Protein AF-A0A820QNX6-F1 (afdb_monomer_lite)

Organism: NCBI:txid392030

Structure (mmCIF, N/CA/C/O backbone):
data_AF-A0A820QNX6-F1
#
_entry.id   AF-A0A820QNX6-F1
#
loop_
_atom_site.group_PDB
_atom_site.id
_atom_site.type_symbol
_atom_site.label_atom_id
_atom_site.label_alt_id
_atom_site.label_comp_id
_atom_site.label_asym_id
_atom_site.label_entity_id
_atom_site.label_seq_id
_atom_site.pdbx_PDB_ins_code
_atom_site.Cartn_x
_atom_site.Cartn_y
_atom_site.Cartn_z
_atom_site.occupancy
_atom_site.B_iso_or_equiv
_atom_site.auth_seq_id
_atom_site.auth_comp_id
_atom_site.auth_asym_id
_atom_site.auth_atom_id
_atom_site.pdbx_PDB_model_num
ATOM 1 N N . MET A 1 1 ? 8.901 9.850 -23.968 1.00 49.59 1 MET A N 1
ATOM 2 C CA . MET A 1 1 ? 9.239 10.433 -22.650 1.00 49.59 1 MET A CA 1
ATOM 3 C C . MET A 1 1 ? 7.998 11.131 -22.103 1.00 49.59 1 MET A C 1
ATOM 5 O O . MET A 1 1 ? 7.596 12.131 -22.675 1.00 49.59 1 MET A O 1
ATOM 9 N N . VAL A 1 2 ? 7.370 10.606 -21.044 1.00 53.28 2 VAL A N 1
ATOM 10 C CA . VAL A 1 2 ? 6.144 11.170 -20.416 1.00 53.28 2 VAL A CA 1
ATOM 11 C C . VAL A 1 2 ? 6.494 12.253 -19.372 1.00 53.28 2 VAL A C 1
ATOM 13 O O . VAL A 1 2 ? 5.752 12.527 -18.438 1.00 53.28 2 VAL A O 1
ATOM 16 N N . VAL A 1 3 ? 7.653 12.897 -19.535 1.00 59.81 3 VAL A N 1
ATOM 17 C CA . VAL A 1 3 ? 8.225 13.851 -18.575 1.00 59.81 3 VAL A CA 1
ATOM 18 C C . VAL A 1 3 ? 7.336 15.073 -18.279 1.00 59.81 3 VAL A C 1
ATOM 20 O O . VAL A 1 3 ? 7.336 15.476 -17.116 1.00 59.81 3 VAL A O 1
ATOM 23 N N . PRO A 1 4 ? 6.538 15.656 -19.208 1.00 66.62 4 PRO A N 1
ATOM 24 C CA . PRO A 1 4 ? 5.806 16.879 -18.867 1.00 66.62 4 PRO A CA 1
ATOM 25 C C . PRO A 1 4 ? 4.762 16.657 -17.764 1.00 66.62 4 PRO A C 1
ATOM 27 O O . PRO A 1 4 ? 4.497 17.555 -16.976 1.00 66.62 4 PRO A O 1
ATOM 30 N N . TYR A 1 5 ? 4.215 15.454 -17.610 1.00 77.94 5 TYR A N 1
ATOM 31 C CA . TYR A 1 5 ? 3.124 15.218 -16.661 1.00 77.94 5 TYR A CA 1
ATOM 32 C C . TYR A 1 5 ? 3.581 14.633 -15.320 1.00 77.94 5 TYR A C 1
ATOM 34 O O . TYR A 1 5 ? 2.757 14.106 -14.580 1.00 77.94 5 TYR A O 1
ATOM 42 N N . ARG A 1 6 ? 4.873 14.720 -14.971 1.00 84.62 6 ARG A N 1
ATOM 43 C CA . ARG A 1 6 ? 5.381 14.205 -13.686 1.00 84.62 6 ARG A CA 1
ATOM 44 C C . ARG A 1 6 ? 4.575 14.738 -12.498 1.00 84.62 6 ARG A C 1
ATOM 46 O O . ARG A 1 6 ? 4.019 13.951 -11.743 1.00 84.62 6 ARG A O 1
ATOM 53 N N . GLU A 1 7 ? 4.473 16.059 -12.371 1.00 84.00 7 GLU A N 1
ATOM 54 C CA . GLU A 1 7 ? 3.794 16.701 -11.236 1.00 84.00 7 GLU A CA 1
ATOM 55 C C . GLU A 1 7 ? 2.305 16.350 -11.167 1.00 84.00 7 GLU A C 1
ATOM 57 O O . GLU A 1 7 ? 1.743 16.193 -10.086 1.00 84.00 7 GLU A O 1
ATOM 62 N N . PHE A 1 8 ? 1.680 16.144 -12.327 1.00 83.56 8 PHE A N 1
ATOM 63 C CA . PHE A 1 8 ? 0.308 15.664 -12.414 1.00 83.56 8 PHE A CA 1
ATOM 64 C C . PHE A 1 8 ? 0.156 14.262 -11.825 1.00 83.56 8 PHE A C 1
ATOM 66 O O . PHE A 1 8 ? -0.704 14.032 -10.979 1.00 83.56 8 PHE A O 1
ATOM 73 N N . PHE A 1 9 ? 1.001 13.321 -12.248 1.00 85.81 9 PHE A N 1
ATOM 74 C CA . PHE A 1 9 ? 0.942 11.955 -11.736 1.00 85.81 9 PHE A CA 1
ATOM 75 C C . PHE A 1 9 ? 1.348 11.871 -10.261 1.00 85.81 9 PHE A C 1
ATOM 77 O O . PHE A 1 9 ? 0.820 11.029 -9.541 1.00 85.81 9 PHE A O 1
ATOM 84 N N . MET A 1 10 ? 2.231 12.755 -9.791 1.00 87.88 10 MET A N 1
ATOM 85 C CA . MET A 1 10 ? 2.553 12.890 -8.367 1.00 87.88 10 MET A CA 1
ATOM 86 C C . MET A 1 10 ? 1.357 13.385 -7.558 1.00 87.88 10 MET A C 1
ATOM 88 O O . MET A 1 10 ? 1.052 12.807 -6.518 1.00 87.88 10 MET A O 1
ATOM 92 N N . ALA A 1 11 ? 0.631 14.386 -8.056 1.00 87.12 11 ALA A N 1
ATOM 93 C CA . ALA A 1 11 ? -0.599 14.852 -7.425 1.00 87.12 11 ALA A CA 1
ATOM 94 C C . ALA A 1 11 ? -1.682 13.763 -7.407 1.00 87.12 11 ALA A C 1
ATOM 96 O O . ALA A 1 11 ? -2.329 13.549 -6.386 1.00 87.12 11 ALA A O 1
ATOM 97 N N . LEU A 1 12 ? -1.835 13.015 -8.504 1.00 84.75 12 LEU A N 1
ATOM 98 C CA . LEU A 1 12 ? -2.770 11.892 -8.574 1.00 84.75 12 LEU A CA 1
ATOM 99 C C . LEU A 1 12 ? -2.399 10.778 -7.584 1.00 84.75 12 LEU A C 1
ATOM 101 O O . LEU A 1 12 ? -3.267 10.245 -6.890 1.00 84.75 12 LEU A O 1
ATOM 105 N N . ALA A 1 13 ? -1.110 10.443 -7.486 1.00 87.50 13 ALA A N 1
ATOM 106 C CA . ALA A 1 13 ? -0.612 9.500 -6.492 1.00 87.50 13 ALA A CA 1
ATOM 107 C C . ALA A 1 13 ? -0.913 9.994 -5.069 1.00 87.50 13 ALA A C 1
ATOM 109 O O . ALA A 1 13 ? -1.431 9.227 -4.265 1.00 87.50 13 ALA A O 1
ATOM 110 N N . HIS A 1 14 ? -0.699 11.280 -4.783 1.00 84.62 14 HIS A N 1
ATOM 111 C CA . HIS A 1 14 ? -1.022 11.878 -3.489 1.00 84.62 14 HIS A CA 1
ATOM 112 C C . HIS A 1 14 ? -2.523 11.780 -3.152 1.00 84.62 14 HIS A C 1
ATOM 114 O O . HIS A 1 14 ? -2.870 11.282 -2.084 1.00 84.62 14 HIS A O 1
ATOM 120 N N . ILE A 1 15 ? -3.419 12.161 -4.076 1.00 79.75 15 ILE A N 1
ATOM 121 C CA . ILE A 1 15 ? -4.883 12.076 -3.877 1.00 79.75 15 ILE A CA 1
ATOM 122 C C . ILE A 1 15 ? -5.323 10.638 -3.584 1.00 79.75 15 ILE A C 1
ATOM 124 O O . ILE A 1 15 ? -6.165 10.394 -2.723 1.00 79.75 15 ILE A O 1
ATOM 128 N N . THR A 1 16 ? -4.763 9.676 -4.315 1.00 81.75 16 THR A N 1
ATOM 129 C CA . THR A 1 16 ? -5.139 8.261 -4.194 1.00 81.75 16 THR A CA 1
ATOM 130 C C . THR A 1 16 ? -4.445 7.542 -3.035 1.00 81.75 16 THR A C 1
ATOM 132 O O . THR A 1 16 ? -4.736 6.372 -2.787 1.00 81.75 16 THR A O 1
ATOM 135 N N . GLY A 1 17 ? -3.525 8.206 -2.324 1.00 76.75 17 GLY A N 1
ATOM 136 C CA . GLY A 1 17 ? -2.656 7.567 -1.331 1.00 76.75 17 GLY A CA 1
ATOM 137 C C . GLY A 1 17 ? -1.665 6.563 -1.941 1.00 76.75 17 GLY A C 1
ATOM 138 O O . GLY A 1 17 ? -1.134 5.703 -1.234 1.00 76.75 17 GLY A O 1
ATOM 139 N N . GLY A 1 18 ? -1.452 6.636 -3.257 1.00 84.62 18 GLY A N 1
ATOM 140 C CA . GLY A 1 18 ? -0.455 5.875 -3.996 1.00 84.62 18 GLY A CA 1
ATOM 141 C C . GLY A 1 18 ? 0.927 6.532 -3.968 1.00 84.62 18 GLY A C 1
ATOM 142 O O . GLY A 1 18 ? 1.169 7.536 -3.302 1.00 84.62 18 GLY A O 1
ATOM 143 N N . GLN A 1 19 ? 1.858 5.960 -4.729 1.00 85.62 19 GLN A N 1
ATOM 144 C CA . GLN A 1 19 ? 3.194 6.521 -4.918 1.00 85.62 19 GLN A CA 1
ATOM 145 C C . GLN A 1 19 ? 3.479 6.673 -6.410 1.00 85.62 19 GLN A C 1
ATOM 147 O O . GLN A 1 19 ? 3.260 5.747 -7.190 1.00 85.62 19 GLN A O 1
ATOM 152 N N . TYR A 1 20 ? 3.983 7.839 -6.810 1.00 88.62 20 TYR A N 1
ATOM 153 C CA . TYR A 1 20 ? 4.447 8.048 -8.176 1.00 88.62 20 TYR A CA 1
ATOM 154 C C . TYR A 1 20 ? 5.786 7.347 -8.379 1.00 88.62 20 TYR A C 1
ATOM 156 O O . TYR A 1 20 ? 6.734 7.612 -7.642 1.00 88.62 20 TYR A O 1
ATOM 164 N N . VAL A 1 21 ? 5.880 6.492 -9.397 1.00 86.44 21 VAL A N 1
ATOM 165 C CA . VAL A 1 21 ? 7.128 5.812 -9.747 1.00 86.44 21 VAL A CA 1
ATOM 166 C C . VAL A 1 21 ? 7.500 6.133 -11.194 1.00 86.44 21 VAL A C 1
ATOM 168 O O . VAL A 1 21 ? 6.765 5.760 -12.113 1.00 86.44 21 VAL A O 1
ATOM 171 N N . PRO A 1 22 ? 8.625 6.827 -11.439 1.00 84.88 22 PRO A N 1
ATOM 172 C CA . PRO A 1 22 ? 9.049 7.130 -12.795 1.00 84.88 22 PRO A CA 1
ATOM 173 C C . PRO A 1 22 ? 9.530 5.855 -13.504 1.00 84.88 22 PRO A C 1
ATOM 175 O O . PRO A 1 22 ? 10.530 5.242 -13.128 1.00 84.88 22 PRO A O 1
ATOM 178 N N . MET A 1 23 ? 8.846 5.470 -14.583 1.00 78.94 23 MET A N 1
ATOM 179 C CA . MET A 1 23 ? 9.250 4.332 -15.413 1.00 78.94 23 MET A CA 1
ATOM 180 C C . MET A 1 23 ? 10.363 4.735 -16.386 1.00 78.94 23 MET A C 1
ATOM 182 O O . MET A 1 23 ? 10.104 5.113 -17.527 1.00 78.94 23 MET A O 1
ATOM 186 N N . MET A 1 24 ? 11.611 4.673 -15.917 1.00 79.19 24 MET A N 1
ATOM 187 C CA . MET A 1 24 ? 12.793 5.048 -16.710 1.00 79.19 24 MET A CA 1
ATOM 188 C C . MET A 1 24 ? 13.532 3.834 -17.300 1.00 79.19 24 MET A C 1
ATOM 190 O O . MET A 1 24 ? 14.165 3.955 -18.345 1.00 79.19 24 MET A O 1
ATOM 194 N N . ASN A 1 25 ? 13.466 2.663 -16.649 1.00 81.69 25 ASN A N 1
ATOM 195 C CA . ASN A 1 25 ? 14.140 1.428 -17.074 1.00 81.69 25 ASN A CA 1
ATOM 196 C C . ASN A 1 25 ? 13.375 0.183 -16.569 1.00 81.69 25 ASN A C 1
ATOM 198 O O . ASN A 1 25 ? 12.860 0.186 -15.450 1.00 81.69 25 ASN A O 1
ATOM 202 N N . ALA A 1 26 ? 13.347 -0.892 -17.363 1.00 86.50 26 ALA A N 1
ATOM 203 C CA . ALA A 1 26 ? 12.767 -2.189 -17.005 1.00 86.50 26 ALA A CA 1
ATOM 204 C C . ALA A 1 26 ? 13.360 -2.796 -15.716 1.00 86.50 26 ALA A C 1
ATOM 206 O O . ALA A 1 26 ? 12.629 -3.400 -14.934 1.00 86.50 26 ALA A O 1
ATOM 207 N N . ASN A 1 27 ? 14.655 -2.590 -15.445 1.00 86.25 27 ASN A N 1
ATOM 208 C CA . ASN A 1 27 ? 15.282 -3.077 -14.208 1.00 86.25 27 ASN A CA 1
ATOM 209 C C . ASN A 1 27 ? 14.684 -2.415 -12.956 1.00 86.25 27 ASN A C 1
ATOM 211 O O . ASN A 1 27 ? 14.426 -3.090 -11.961 1.00 86.25 27 ASN A O 1
ATOM 215 N N . LEU A 1 28 ? 14.416 -1.106 -13.020 1.00 86.88 28 LEU A N 1
ATOM 216 C CA . LEU A 1 28 ? 13.780 -0.366 -11.926 1.00 86.88 28 LEU A CA 1
ATOM 217 C C . LEU A 1 28 ? 12.321 -0.789 -11.745 1.00 86.88 28 LEU A C 1
ATOM 219 O O . LEU A 1 28 ? 11.859 -0.927 -10.618 1.00 86.88 28 LEU A O 1
ATOM 223 N N . LEU A 1 29 ? 11.617 -1.073 -12.845 1.00 87.00 29 LEU A N 1
ATOM 224 C CA . LEU A 1 29 ? 10.259 -1.609 -12.791 1.00 87.00 29 LEU A CA 1
ATOM 225 C C . LEU A 1 29 ? 10.216 -2.960 -12.059 1.00 87.00 29 LEU A C 1
ATOM 227 O O . LEU A 1 29 ? 9.367 -3.157 -11.195 1.00 87.00 29 LEU A O 1
ATOM 231 N N . ALA A 1 30 ? 11.144 -3.874 -12.357 1.00 90.56 30 ALA A N 1
ATOM 232 C CA . ALA A 1 30 ? 11.216 -5.164 -11.672 1.00 90.56 30 ALA A CA 1
ATOM 233 C C . ALA A 1 30 ? 11.477 -5.003 -10.163 1.00 90.56 30 ALA A C 1
ATOM 235 O O . ALA A 1 30 ? 10.809 -5.644 -9.352 1.00 90.56 30 ALA A O 1
ATOM 236 N N . GLN A 1 31 ? 12.400 -4.114 -9.777 1.00 90.56 31 GLN A N 1
ATOM 237 C CA . GLN A 1 31 ? 12.664 -3.807 -8.367 1.00 90.56 31 GLN A CA 1
ATOM 238 C C . GLN A 1 31 ? 11.438 -3.211 -7.669 1.00 90.56 31 GLN A C 1
ATOM 240 O O . GLN A 1 31 ? 11.078 -3.676 -6.590 1.00 90.56 31 GLN A O 1
ATOM 245 N N . MET A 1 32 ? 10.762 -2.252 -8.306 1.00 91.06 32 MET A N 1
ATOM 246 C CA . MET A 1 32 ? 9.526 -1.649 -7.804 1.00 91.06 32 MET A CA 1
ATOM 247 C C . MET A 1 32 ? 8.431 -2.701 -7.590 1.00 91.06 32 MET A C 1
ATOM 249 O O . MET A 1 32 ? 7.791 -2.710 -6.543 1.00 91.06 32 MET A O 1
ATOM 253 N N . ILE A 1 33 ? 8.227 -3.619 -8.543 1.00 91.06 33 ILE A N 1
ATOM 254 C CA . ILE A 1 33 ? 7.235 -4.698 -8.404 1.00 91.06 33 ILE A CA 1
ATOM 255 C C . ILE A 1 33 ? 7.577 -5.579 -7.198 1.00 91.06 33 ILE A C 1
ATOM 257 O O . ILE A 1 33 ? 6.714 -5.845 -6.363 1.00 91.06 33 ILE A O 1
ATOM 261 N N . ILE A 1 34 ? 8.837 -6.007 -7.070 1.00 93.00 34 ILE A N 1
ATOM 262 C CA . ILE A 1 34 ? 9.278 -6.852 -5.952 1.00 93.00 34 ILE A CA 1
ATOM 263 C C . ILE A 1 34 ? 9.095 -6.124 -4.614 1.00 93.00 34 ILE A C 1
ATOM 265 O O . ILE A 1 34 ? 8.600 -6.719 -3.656 1.00 93.00 34 ILE A O 1
ATOM 269 N N . ALA A 1 35 ? 9.481 -4.852 -4.536 1.00 92.12 35 ALA A N 1
ATOM 270 C CA . ALA A 1 35 ? 9.360 -4.052 -3.325 1.00 92.12 35 ALA A CA 1
ATOM 271 C C . ALA A 1 35 ? 7.894 -3.798 -2.949 1.00 92.12 35 ALA A C 1
ATOM 273 O O . ALA A 1 35 ? 7.528 -4.011 -1.795 1.00 92.12 35 ALA A O 1
ATOM 274 N N . GLY A 1 36 ? 7.040 -3.465 -3.921 1.00 91.62 36 GLY A N 1
ATOM 275 C CA . GLY A 1 36 ? 5.602 -3.294 -3.717 1.00 91.62 36 GLY A CA 1
ATOM 276 C C . GLY A 1 36 ? 4.916 -4.573 -3.229 1.00 91.62 36 GLY A C 1
ATOM 277 O O . GLY A 1 36 ? 4.141 -4.531 -2.277 1.00 91.62 36 GLY A O 1
ATOM 278 N N . VAL A 1 37 ? 5.255 -5.735 -3.802 1.00 93.81 37 VAL A N 1
ATOM 279 C CA . VAL A 1 37 ? 4.739 -7.035 -3.330 1.00 93.81 37 VAL A CA 1
ATOM 280 C C . VAL A 1 37 ? 5.194 -7.325 -1.897 1.00 93.81 37 VAL A C 1
ATOM 282 O O . VAL A 1 37 ? 4.410 -7.811 -1.084 1.00 93.81 37 VAL A O 1
ATOM 285 N N . ARG A 1 38 ? 6.452 -7.025 -1.552 1.00 93.31 38 ARG A N 1
ATOM 286 C CA . ARG A 1 38 ? 6.953 -7.234 -0.185 1.00 93.31 38 ARG A CA 1
ATOM 287 C C . ARG A 1 38 ? 6.311 -6.286 0.831 1.00 93.31 38 ARG A C 1
ATOM 289 O O . ARG A 1 38 ? 6.008 -6.739 1.934 1.00 93.31 38 ARG A O 1
ATOM 296 N N . GLU A 1 39 ? 6.092 -5.021 0.473 1.00 92.44 39 GLU A N 1
ATOM 297 C CA . GLU A 1 39 ? 5.320 -4.066 1.282 1.00 92.44 39 GLU A CA 1
ATOM 298 C C . GLU A 1 39 ? 3.908 -4.610 1.539 1.00 92.44 39 GLU A C 1
ATOM 300 O O . GLU A 1 39 ? 3.474 -4.675 2.687 1.00 92.44 39 GLU A O 1
ATOM 305 N N . GLU A 1 40 ? 3.225 -5.093 0.499 1.00 91.62 40 GLU A N 1
ATOM 306 C CA . GLU A 1 40 ? 1.868 -5.634 0.612 1.00 91.62 40 GLU A CA 1
ATOM 307 C C . GLU A 1 40 ? 1.806 -6.874 1.521 1.00 91.62 40 GLU A C 1
ATOM 309 O O . GLU A 1 40 ? 0.971 -6.946 2.422 1.00 91.62 40 GLU A O 1
ATOM 314 N N . ILE A 1 41 ? 2.750 -7.811 1.374 1.00 93.69 41 ILE A N 1
ATOM 315 C CA . ILE A 1 41 ? 2.870 -8.974 2.271 1.00 93.69 41 ILE A CA 1
ATOM 316 C C . ILE A 1 41 ? 3.119 -8.524 3.718 1.00 93.69 41 ILE A C 1
ATOM 318 O O . ILE A 1 41 ? 2.574 -9.111 4.657 1.00 93.69 41 ILE A O 1
ATOM 322 N N . SER A 1 42 ? 3.957 -7.503 3.922 1.00 93.75 42 SER A N 1
ATOM 323 C CA . SER A 1 42 ? 4.222 -6.946 5.251 1.00 93.75 42 SER A CA 1
ATOM 324 C C . SER A 1 42 ? 2.955 -6.349 5.863 1.00 93.75 42 SER A C 1
ATOM 326 O O . SER A 1 42 ? 2.675 -6.588 7.039 1.00 93.75 42 SER A O 1
ATOM 328 N N . LEU A 1 43 ? 2.177 -5.613 5.068 1.00 92.62 43 LEU A N 1
ATOM 329 C CA . LEU A 1 43 ? 0.919 -5.011 5.490 1.00 92.62 43 LEU A CA 1
ATOM 330 C C . LEU A 1 43 ? -0.106 -6.085 5.869 1.00 92.62 43 LEU A C 1
ATOM 332 O O . LEU A 1 43 ? -0.692 -6.020 6.948 1.00 92.62 43 LEU A O 1
ATOM 336 N N . ASP A 1 44 ? -0.263 -7.120 5.045 1.00 93.75 44 ASP A N 1
ATOM 337 C CA . ASP A 1 44 ? -1.196 -8.220 5.301 1.00 93.75 44 ASP A CA 1
ATOM 338 C C . ASP A 1 44 ? -0.833 -9.009 6.568 1.00 93.75 44 ASP A C 1
ATOM 340 O O . ASP A 1 44 ? -1.714 -9.417 7.332 1.00 93.75 44 ASP A O 1
ATOM 344 N N . ARG A 1 45 ? 0.464 -9.193 6.857 1.00 95.06 45 ARG A N 1
ATOM 345 C CA . ARG A 1 45 ? 0.917 -9.789 8.127 1.00 95.06 45 ARG A CA 1
ATOM 346 C C . ARG A 1 45 ? 0.478 -8.953 9.326 1.00 95.06 45 ARG A C 1
ATOM 348 O O . ARG A 1 45 ? -0.039 -9.521 10.288 1.00 95.06 45 ARG A O 1
ATOM 355 N N . VAL A 1 46 ? 0.640 -7.630 9.256 1.00 95.25 46 VAL A N 1
ATOM 356 C CA . VAL A 1 46 ? 0.198 -6.700 10.308 1.00 95.25 46 VAL A CA 1
ATOM 357 C C . VAL A 1 46 ? -1.321 -6.709 10.462 1.00 95.25 46 VAL A C 1
ATOM 359 O O . VAL A 1 46 ? -1.827 -6.768 11.585 1.00 95.25 46 VAL A O 1
ATOM 362 N N . MET A 1 47 ? -2.062 -6.716 9.353 1.00 95.31 47 MET A N 1
ATOM 363 C CA . MET A 1 47 ? -3.522 -6.799 9.371 1.00 95.31 47 MET A CA 1
ATOM 364 C C . MET A 1 47 ? -4.012 -8.087 10.033 1.00 95.31 47 MET A C 1
ATOM 366 O O . MET A 1 47 ? -4.930 -8.051 10.851 1.00 95.31 47 MET A O 1
ATOM 370 N N . ASN A 1 48 ? -3.383 -9.221 9.721 1.00 95.25 48 ASN A N 1
ATOM 371 C CA . ASN A 1 48 ? -3.749 -10.512 10.292 1.00 95.25 48 ASN A CA 1
ATOM 372 C C . ASN A 1 48 ? -3.391 -10.617 11.778 1.00 95.25 48 ASN A C 1
ATOM 374 O O . ASN A 1 48 ? -4.218 -11.078 12.569 1.00 95.25 48 ASN A O 1
ATOM 378 N N . SER A 1 49 ? -2.203 -10.160 12.183 1.00 96.44 49 SER A N 1
ATOM 379 C CA . SER A 1 49 ? -1.785 -10.186 13.591 1.00 96.44 49 SER A CA 1
ATOM 380 C C . SER A 1 49 ? -2.604 -9.228 14.463 1.00 96.44 49 SER A C 1
ATOM 382 O O . SER A 1 49 ? -2.891 -9.540 15.619 1.00 96.44 49 SER A O 1
ATOM 384 N N . SER A 1 50 ? -3.052 -8.105 13.893 1.00 97.00 50 SER A N 1
ATOM 385 C CA . SER A 1 50 ? -3.779 -7.042 14.600 1.00 97.00 50 SER A CA 1
ATOM 386 C C . SER A 1 50 ? -5.284 -7.042 14.337 1.00 97.00 50 SER A C 1
ATOM 388 O O . SER A 1 50 ? -5.985 -6.095 14.697 1.00 97.00 50 SER A O 1
ATOM 390 N N . ARG A 1 51 ? -5.819 -8.105 13.723 1.00 95.94 51 ARG A N 1
ATOM 391 C CA . ARG A 1 51 ? -7.217 -8.177 13.269 1.00 95.94 51 ARG A CA 1
ATOM 392 C C . ARG A 1 51 ? -8.228 -7.836 14.364 1.00 95.94 51 ARG A C 1
ATOM 394 O O . ARG A 1 51 ? -9.182 -7.104 14.116 1.00 95.94 51 ARG A O 1
ATOM 401 N N . LYS A 1 52 ? -8.010 -8.334 15.586 1.00 96.06 52 LYS A N 1
ATOM 402 C CA . LYS A 1 52 ? -8.885 -8.062 16.741 1.00 96.06 52 LYS A CA 1
ATOM 403 C C . LYS A 1 52 ? -8.887 -6.584 17.130 1.00 96.06 52 LYS A C 1
ATOM 405 O O . LYS A 1 52 ? -9.944 -6.043 17.440 1.00 96.06 52 LYS A O 1
ATOM 410 N N . ASP A 1 53 ? -7.724 -5.939 17.106 1.00 97.69 53 ASP A N 1
ATOM 411 C CA . ASP A 1 53 ? -7.605 -4.521 17.443 1.00 97.69 53 ASP A CA 1
ATOM 412 C C . ASP A 1 53 ? -8.255 -3.647 16.373 1.00 97.69 53 ASP A C 1
ATOM 414 O O . ASP A 1 53 ? -8.995 -2.728 16.712 1.00 97.69 53 ASP A O 1
ATOM 418 N N . ILE A 1 54 ? -8.044 -3.984 15.096 1.00 97.12 54 ILE A N 1
ATOM 419 C CA . ILE A 1 54 ? -8.670 -3.302 13.958 1.00 97.12 54 ILE A CA 1
ATOM 420 C C . ILE A 1 54 ? -10.196 -3.356 14.091 1.00 97.12 54 ILE A C 1
ATOM 422 O O . ILE A 1 54 ? -10.846 -2.313 14.079 1.00 97.12 54 ILE A O 1
ATOM 426 N N . ILE A 1 55 ? -10.769 -4.547 14.308 1.00 96.00 55 ILE A N 1
ATOM 427 C CA . ILE A 1 55 ? -12.221 -4.717 14.492 1.00 96.00 55 ILE A CA 1
ATOM 428 C C . ILE A 1 55 ? -12.721 -3.897 15.687 1.00 96.00 55 ILE A C 1
ATOM 430 O O . ILE A 1 55 ? -13.729 -3.203 15.574 1.00 96.00 55 ILE A O 1
ATOM 434 N N . LYS A 1 56 ? -12.007 -3.927 16.818 1.00 96.44 56 LYS A N 1
ATOM 435 C CA . LYS A 1 56 ? -12.384 -3.174 18.021 1.00 96.44 56 LYS A CA 1
ATOM 436 C C . LYS A 1 56 ? -12.386 -1.662 17.780 1.00 96.44 56 LYS A C 1
ATOM 438 O O . LYS A 1 56 ? -13.294 -0.976 18.247 1.00 96.44 56 LYS A O 1
ATOM 443 N N . VAL A 1 57 ? -11.384 -1.137 17.070 1.00 97.56 57 VAL A N 1
ATOM 444 C CA . VAL A 1 57 ? -11.303 0.291 16.725 1.00 97.56 57 VAL A CA 1
ATOM 445 C C . VAL A 1 57 ? -12.444 0.683 15.791 1.00 97.56 57 VAL A C 1
ATOM 447 O O . VAL A 1 57 ? -13.094 1.689 16.058 1.00 97.56 57 VAL A O 1
ATOM 450 N N . ILE A 1 58 ? -12.733 -0.126 14.766 1.00 96.00 58 ILE A N 1
ATOM 451 C CA . ILE A 1 58 ? -13.846 0.111 13.832 1.00 96.00 58 ILE A CA 1
ATOM 452 C C . ILE A 1 58 ? -15.183 0.124 14.578 1.00 96.00 58 ILE A C 1
ATOM 454 O O . ILE A 1 58 ? -15.923 1.092 14.471 1.00 96.00 58 ILE A O 1
ATOM 458 N N . GLN A 1 59 ? -15.469 -0.894 15.396 1.00 95.12 59 GLN A N 1
ATOM 459 C CA . GLN A 1 59 ? -16.718 -0.973 16.164 1.00 95.12 59 GLN A CA 1
ATOM 460 C C . GLN A 1 59 ? -16.902 0.228 17.095 1.00 95.12 59 GLN A C 1
ATOM 462 O O . GLN A 1 59 ? -17.987 0.807 17.157 1.00 95.12 59 GLN A O 1
ATOM 467 N N . LYS A 1 60 ? -15.837 0.629 17.801 1.00 96.44 60 LYS A N 1
ATOM 468 C CA . LYS A 1 60 ? -15.877 1.809 18.667 1.00 96.44 60 LYS A CA 1
ATOM 469 C C . LYS A 1 60 ? -16.098 3.086 17.856 1.00 96.44 60 LYS A C 1
ATOM 471 O O . LYS A 1 60 ? -16.913 3.908 18.243 1.00 96.44 60 LYS A O 1
ATOM 476 N N . ALA A 1 61 ? -15.406 3.244 16.730 1.00 96.56 61 ALA A N 1
ATOM 477 C CA . ALA A 1 61 ? -15.572 4.400 15.860 1.00 96.56 61 ALA A CA 1
ATOM 478 C C . ALA A 1 61 ? -16.997 4.515 15.300 1.00 96.56 61 ALA A C 1
ATOM 480 O O . ALA A 1 61 ? -17.570 5.601 15.315 1.00 96.56 61 ALA A O 1
ATOM 481 N N . THR A 1 62 ? -17.596 3.394 14.890 1.00 95.00 62 THR A N 1
ATOM 482 C CA . THR A 1 62 ? -18.999 3.340 14.466 1.00 95.00 62 THR A CA 1
ATOM 483 C C . THR A 1 62 ? -19.945 3.725 15.601 1.00 95.00 62 THR A C 1
ATOM 485 O O . THR A 1 62 ? -20.856 4.515 15.380 1.00 95.00 62 THR A O 1
ATOM 488 N N . SER A 1 63 ? -19.715 3.221 16.820 1.00 96.25 63 SER A N 1
ATOM 489 C CA . SER A 1 63 ? -20.517 3.590 17.996 1.00 96.25 63 SER A CA 1
ATOM 490 C C . SER A 1 63 ? -20.388 5.071 18.361 1.00 96.25 63 SER A C 1
ATOM 492 O O . SER A 1 63 ? -21.355 5.665 18.826 1.00 96.25 63 SER A O 1
ATOM 494 N N . ASP A 1 64 ? -19.204 5.652 18.170 1.00 97.50 64 ASP A N 1
ATOM 495 C CA . ASP A 1 64 ? -18.922 7.059 18.461 1.00 97.50 64 ASP A CA 1
ATOM 496 C C . ASP A 1 64 ? -19.362 7.998 17.316 1.00 97.50 64 ASP A C 1
ATOM 498 O O . ASP A 1 64 ? -19.324 9.215 17.482 1.00 97.50 64 ASP A O 1
ATOM 502 N N . GLY A 1 65 ? -19.742 7.460 16.150 1.00 96.75 65 GLY A N 1
ATOM 503 C CA . GLY A 1 65 ? -20.124 8.241 14.970 1.00 96.75 65 GLY A CA 1
ATOM 504 C C . GLY A 1 65 ? -18.982 9.057 14.352 1.00 96.75 65 GLY A C 1
ATOM 505 O O . GLY A 1 65 ? -19.235 10.122 13.792 1.00 96.75 65 GLY A O 1
ATOM 506 N N . VAL A 1 66 ? -17.729 8.602 14.473 1.00 97.94 66 VAL A N 1
ATOM 507 C CA . VAL A 1 66 ? -16.564 9.320 13.918 1.00 97.94 66 VAL A CA 1
ATOM 508 C C . VAL A 1 66 ? -16.269 8.924 12.473 1.00 97.94 66 VAL A C 1
ATOM 510 O O . VAL A 1 66 ? -16.568 7.811 12.042 1.00 97.94 66 VAL A O 1
ATOM 513 N N . ASP A 1 67 ? -15.649 9.841 11.729 1.00 97.19 67 ASP A N 1
ATOM 514 C CA . ASP A 1 67 ? -15.258 9.615 10.339 1.00 97.19 67 ASP A CA 1
ATOM 515 C C . ASP A 1 67 ? -14.041 8.675 10.187 1.00 97.19 67 ASP A C 1
ATOM 517 O O . ASP A 1 67 ? -13.383 8.256 11.149 1.00 97.19 67 ASP A O 1
ATOM 521 N N . ASP A 1 68 ? -13.726 8.333 8.937 1.00 95.56 68 ASP A N 1
ATOM 522 C CA . ASP A 1 68 ? -12.616 7.440 8.588 1.00 95.56 68 ASP A CA 1
ATOM 523 C C . ASP A 1 68 ? -11.241 8.027 8.910 1.00 95.56 68 ASP A C 1
ATOM 525 O O . ASP A 1 68 ? -10.312 7.284 9.236 1.00 95.56 68 ASP A O 1
ATOM 529 N N . GLN A 1 69 ? -11.103 9.351 8.829 1.00 96.00 69 GLN A N 1
ATOM 530 C CA . GLN A 1 69 ? -9.849 10.045 9.097 1.00 96.00 69 GLN A CA 1
ATOM 531 C C . GLN A 1 69 ? -9.484 9.909 10.576 1.00 96.00 69 GLN A C 1
ATOM 533 O O . GLN A 1 69 ? -8.352 9.559 10.918 1.00 96.00 69 GLN A O 1
ATOM 538 N N . GLU A 1 70 ? -10.445 10.154 11.460 1.00 98.00 70 GLU A N 1
ATOM 539 C CA . GLU A 1 70 ? -10.279 10.006 12.898 1.00 98.00 70 GLU A CA 1
ATOM 540 C C . GLU A 1 70 ? -10.145 8.531 13.295 1.00 98.00 70 GLU A C 1
ATOM 542 O O . GLU A 1 70 ? -9.297 8.175 14.117 1.00 98.00 70 GLU A O 1
ATOM 547 N N . THR A 1 71 ? -10.893 7.635 12.645 1.00 97.94 71 THR A N 1
ATOM 548 C CA . THR A 1 71 ? -10.743 6.183 12.833 1.00 97.94 71 THR A CA 1
ATOM 549 C C . THR A 1 71 ? -9.326 5.710 12.489 1.00 97.94 71 THR A C 1
ATOM 551 O O . THR A 1 71 ? -8.731 4.941 13.250 1.00 97.94 71 THR A O 1
ATOM 554 N N . ALA A 1 72 ? -8.743 6.204 11.392 1.00 97.44 72 ALA A N 1
ATOM 555 C CA . ALA A 1 72 ? -7.373 5.885 11.001 1.00 97.44 72 ALA A CA 1
ATOM 556 C C . ALA A 1 72 ? -6.340 6.402 12.016 1.00 97.44 72 ALA A C 1
ATOM 558 O O . ALA A 1 72 ? -5.412 5.668 12.353 1.00 97.44 72 ALA A O 1
ATOM 559 N N . LYS A 1 73 ? -6.515 7.610 12.573 1.00 98.06 73 LYS A N 1
ATOM 560 C CA . LYS A 1 73 ? -5.641 8.138 13.643 1.00 98.06 73 LYS A CA 1
ATOM 561 C C . LYS A 1 73 ? -5.716 7.301 14.921 1.00 98.06 73 LYS A C 1
ATOM 563 O O . LYS A 1 73 ? -4.688 7.002 15.537 1.00 98.06 73 LYS A O 1
ATOM 568 N N . ARG A 1 74 ? -6.921 6.875 15.315 1.00 98.31 74 ARG A N 1
ATOM 569 C CA . ARG A 1 74 ? -7.118 5.967 16.457 1.00 98.31 74 ARG A CA 1
ATOM 570 C C . ARG A 1 74 ? -6.417 4.632 16.224 1.00 98.31 74 ARG A C 1
ATOM 572 O O . ARG A 1 74 ? -5.732 4.141 17.119 1.00 98.31 74 ARG A O 1
ATOM 579 N N . LEU A 1 75 ? -6.539 4.071 15.021 1.00 97.94 75 LEU A N 1
ATOM 580 C CA . LEU A 1 75 ? -5.864 2.828 14.654 1.00 97.94 75 LEU A CA 1
ATOM 581 C C . LEU A 1 75 ? -4.336 2.986 14.665 1.00 97.94 75 LEU A C 1
ATOM 583 O O . LEU A 1 75 ? -3.635 2.154 15.237 1.00 97.94 75 LEU A O 1
ATOM 587 N N . GLN A 1 76 ? -3.828 4.086 14.110 1.00 97.75 76 GLN A N 1
ATOM 588 C CA . GLN A 1 76 ? -2.407 4.420 14.138 1.00 97.75 76 GLN A CA 1
ATOM 589 C C . GLN A 1 76 ? -1.874 4.498 15.576 1.00 97.75 76 GLN A C 1
ATOM 591 O O . GLN A 1 76 ? -0.842 3.909 15.887 1.00 97.75 76 GLN A O 1
ATOM 596 N N . SER A 1 77 ? -2.612 5.154 16.476 1.00 98.12 77 SER A N 1
ATOM 597 C CA . SER A 1 77 ? -2.253 5.265 17.897 1.00 98.12 77 SER A CA 1
ATOM 598 C C . SER A 1 77 ? -2.129 3.891 18.563 1.00 98.12 77 SER A C 1
ATOM 600 O O . SER A 1 77 ? -1.211 3.654 19.350 1.00 98.12 77 SER A O 1
ATOM 602 N N . VAL A 1 78 ? -3.017 2.953 18.211 1.00 97.81 78 VAL A N 1
ATOM 603 C CA . VAL A 1 78 ? -2.932 1.562 18.677 1.00 97.81 78 VAL A CA 1
ATOM 604 C C . VAL A 1 78 ? -1.664 0.887 18.152 1.00 97.81 78 VAL A C 1
ATOM 606 O O . VAL A 1 78 ? -0.956 0.258 18.939 1.00 97.81 78 VAL A O 1
ATOM 609 N N . PHE A 1 79 ? -1.330 1.040 16.870 1.00 97.31 79 PHE A N 1
ATOM 610 C CA . PHE A 1 79 ? -0.110 0.457 16.301 1.00 97.31 79 PHE A CA 1
ATOM 611 C C . PHE A 1 79 ? 1.171 1.026 16.915 1.00 97.31 79 PHE A C 1
ATOM 613 O O . PHE A 1 79 ? 2.052 0.244 17.270 1.00 97.31 79 PHE A O 1
ATOM 620 N N . ILE A 1 80 ? 1.231 2.342 17.144 1.00 97.12 80 ILE A N 1
ATOM 621 C CA . ILE A 1 80 ? 2.347 3.001 17.841 1.00 97.12 80 ILE A CA 1
ATOM 622 C C . ILE A 1 80 ? 2.500 2.425 19.255 1.00 97.12 80 ILE A C 1
ATOM 624 O O . ILE A 1 80 ? 3.591 2.018 19.650 1.00 97.12 80 ILE A O 1
ATOM 628 N N . SE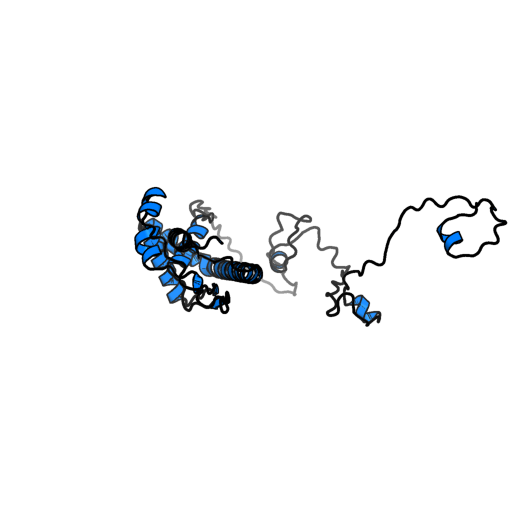R A 1 81 ? 1.400 2.300 20.010 1.00 97.62 81 SER A N 1
ATOM 629 C CA . SER A 1 81 ? 1.445 1.766 21.382 1.00 97.62 81 SER A CA 1
ATOM 630 C C . SER A 1 81 ? 1.961 0.323 21.459 1.00 97.62 81 SER A C 1
ATOM 632 O O . SER A 1 81 ? 2.562 -0.074 22.456 1.00 97.62 81 SER A O 1
ATOM 634 N N . LYS A 1 82 ? 1.757 -0.456 20.390 1.00 96.94 82 LYS A N 1
ATOM 635 C CA . LYS A 1 82 ? 2.214 -1.844 20.269 1.00 96.94 82 LYS A CA 1
ATOM 636 C C . LYS A 1 82 ? 3.561 -1.981 19.562 1.00 96.94 82 LYS A C 1
ATOM 638 O O . LYS A 1 82 ? 4.022 -3.109 19.408 1.00 96.94 82 LYS A O 1
ATOM 643 N N . LYS A 1 83 ? 4.182 -0.868 19.149 1.00 96.69 83 LYS A N 1
ATOM 644 C CA . LYS A 1 83 ? 5.428 -0.840 18.365 1.00 96.69 83 LYS A CA 1
ATOM 645 C C . LYS A 1 83 ? 5.342 -1.724 17.117 1.00 96.69 83 LYS A C 1
ATOM 647 O O . LYS A 1 83 ? 6.261 -2.475 16.805 1.00 96.69 83 LYS A O 1
ATOM 652 N N . ILE A 1 84 ? 4.190 -1.695 16.449 1.00 95.56 84 ILE A N 1
ATOM 653 C CA . ILE A 1 84 ? 3.989 -2.437 15.206 1.00 95.56 84 ILE A CA 1
ATOM 654 C C . ILE A 1 84 ? 4.691 -1.681 14.081 1.00 95.56 84 ILE A C 1
ATOM 656 O O . ILE A 1 84 ? 4.418 -0.503 13.853 1.00 95.56 84 ILE A O 1
ATOM 660 N N . GLN A 1 85 ? 5.561 -2.394 13.375 1.00 93.50 85 GLN A N 1
ATOM 661 C CA . GLN A 1 85 ? 6.350 -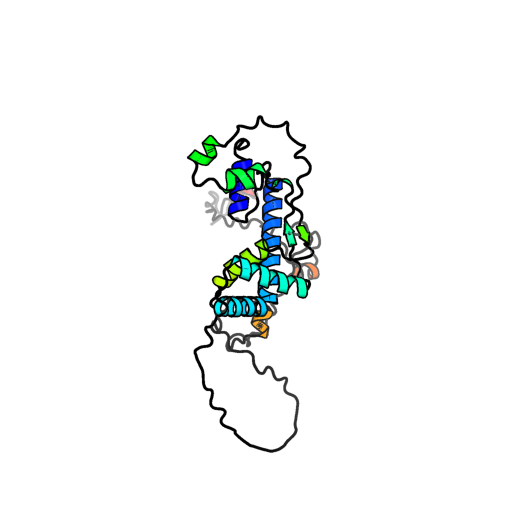1.884 12.261 1.00 93.50 85 GLN A CA 1
ATOM 662 C C . GLN A 1 85 ? 5.832 -2.450 10.938 1.00 93.50 85 GLN A C 1
ATOM 664 O O . GLN A 1 85 ? 5.300 -3.564 10.881 1.00 93.50 85 GLN A O 1
ATOM 669 N N . VAL A 1 86 ? 5.972 -1.667 9.871 1.00 93.06 86 VAL A N 1
ATOM 670 C CA . VAL A 1 86 ? 5.621 -2.055 8.501 1.00 93.06 86 VAL A CA 1
ATOM 671 C C . VAL A 1 86 ? 6.797 -1.712 7.598 1.00 93.06 86 VAL A C 1
ATOM 673 O O . VAL A 1 86 ? 7.400 -0.646 7.715 1.00 93.06 86 VAL A O 1
ATOM 676 N N . ASN A 1 87 ? 7.119 -2.621 6.681 1.00 92.31 87 ASN A N 1
ATOM 677 C CA . ASN A 1 87 ? 8.080 -2.334 5.628 1.00 92.31 87 ASN A CA 1
ATOM 678 C C . ASN A 1 87 ? 7.419 -1.482 4.553 1.00 92.31 87 ASN A C 1
ATOM 680 O O . ASN A 1 87 ? 6.384 -1.875 4.015 1.00 92.31 87 ASN A O 1
ATOM 684 N N . ARG A 1 88 ? 8.052 -0.368 4.200 1.00 90.75 88 ARG A N 1
ATOM 685 C CA . ARG A 1 88 ? 7.642 0.496 3.097 1.00 90.75 88 ARG A CA 1
ATOM 686 C C . ARG A 1 88 ? 8.699 0.482 2.003 1.00 90.75 88 ARG A C 1
ATOM 688 O O . ARG A 1 88 ? 9.897 0.461 2.287 1.00 90.75 88 ARG A O 1
ATOM 695 N N . MET A 1 89 ? 8.268 0.514 0.748 1.00 90.75 89 MET A N 1
ATOM 696 C CA . MET A 1 89 ? 9.179 0.751 -0.368 1.00 90.75 89 MET A CA 1
ATOM 697 C C . MET A 1 89 ? 9.759 2.172 -0.291 1.00 90.75 89 MET A C 1
ATOM 699 O O . MET A 1 89 ? 9.016 3.153 -0.197 1.00 90.75 89 MET A O 1
ATOM 703 N N . LYS A 1 90 ? 11.088 2.294 -0.367 1.00 90.44 90 LYS A N 1
ATOM 704 C CA . LYS A 1 90 ? 11.759 3.585 -0.542 1.00 90.44 90 LYS A CA 1
ATOM 705 C C . LYS A 1 90 ? 11.453 4.128 -1.931 1.00 90.44 90 LYS A C 1
ATOM 707 O O . LYS A 1 90 ? 11.579 3.423 -2.928 1.00 90.44 90 LYS A O 1
ATOM 712 N N . ASN A 1 91 ? 11.035 5.386 -1.990 1.00 86.12 91 ASN A N 1
ATOM 713 C CA . ASN A 1 91 ? 10.777 6.067 -3.249 1.00 86.12 91 ASN A CA 1
ATOM 714 C C . ASN A 1 91 ? 11.000 7.574 -3.097 1.00 86.12 91 ASN A C 1
ATOM 716 O O . ASN A 1 91 ? 10.063 8.359 -2.964 1.00 86.12 91 ASN A O 1
ATOM 720 N N . GLU A 1 92 ? 12.267 7.976 -3.126 1.00 84.88 92 GLU A N 1
ATOM 721 C CA . GLU A 1 92 ? 12.667 9.386 -3.050 1.00 84.88 92 GLU A CA 1
ATOM 722 C C . GLU A 1 92 ? 12.150 10.193 -4.251 1.00 84.88 92 GLU A C 1
ATOM 724 O O . GLU A 1 92 ? 11.850 11.380 -4.142 1.00 84.88 92 GLU A O 1
ATOM 729 N N . ALA A 1 93 ? 11.971 9.533 -5.398 1.00 81.06 93 ALA A N 1
ATOM 730 C CA . ALA A 1 93 ? 11.476 10.150 -6.624 1.00 81.06 93 ALA A CA 1
ATOM 731 C C . ALA A 1 93 ? 9.995 10.552 -6.557 1.00 81.06 93 ALA A C 1
ATOM 733 O O . ALA A 1 93 ? 9.555 11.427 -7.315 1.00 81.06 93 ALA A O 1
ATOM 734 N N . GLY A 1 94 ? 9.244 9.867 -5.691 1.00 79.00 94 GLY A N 1
ATOM 735 C CA . GLY A 1 94 ? 7.803 9.992 -5.526 1.00 79.00 94 GLY A CA 1
ATOM 736 C C . GLY A 1 94 ? 7.368 10.982 -4.451 1.00 79.00 94 GLY A C 1
ATOM 737 O O . GLY A 1 94 ? 6.163 11.115 -4.254 1.00 79.00 94 GLY A O 1
ATOM 738 N N . VAL A 1 95 ? 8.296 11.664 -3.766 1.00 82.12 95 VAL A N 1
ATOM 739 C CA . VAL A 1 95 ? 7.953 12.699 -2.776 1.00 82.12 95 VAL A CA 1
ATOM 740 C C . VAL A 1 95 ? 7.265 13.860 -3.499 1.00 82.12 95 VAL A C 1
ATOM 742 O O . VAL A 1 95 ? 7.929 14.499 -4.319 1.00 82.12 95 VAL A O 1
ATOM 745 N N . PRO A 1 96 ? 5.967 14.124 -3.243 1.00 81.31 96 PRO A N 1
ATOM 746 C CA . PRO A 1 96 ? 5.225 15.188 -3.910 1.00 81.31 96 PRO A CA 1
ATOM 747 C C . PRO A 1 96 ? 5.947 16.529 -3.781 1.00 81.31 96 PRO A C 1
ATOM 749 O O . PRO A 1 96 ? 6.482 16.863 -2.724 1.00 81.31 96 PRO A O 1
ATOM 752 N N . SER A 1 97 ? 5.964 17.312 -4.857 1.00 85.19 97 SER A N 1
ATOM 753 C CA . SER A 1 97 ? 6.337 18.720 -4.749 1.00 85.19 97 SER A CA 1
ATOM 754 C C . SER A 1 97 ? 5.234 19.486 -4.010 1.00 85.19 97 SER A C 1
ATOM 756 O O . SER A 1 97 ? 4.074 19.060 -3.992 1.00 85.19 97 SER A O 1
ATOM 758 N N . LYS A 1 98 ? 5.566 20.649 -3.439 1.00 85.81 98 LYS A N 1
ATOM 759 C CA . LYS A 1 98 ? 4.552 21.526 -2.829 1.00 85.81 98 LYS A CA 1
ATOM 760 C C . LYS A 1 98 ? 3.491 21.926 -3.852 1.00 85.81 98 LYS A C 1
ATOM 762 O O . LYS A 1 98 ? 2.313 22.009 -3.530 1.00 85.81 98 LYS A O 1
ATOM 767 N N . GLU A 1 99 ? 3.896 22.115 -5.103 1.00 84.31 99 GLU A N 1
ATOM 768 C CA . GLU A 1 99 ? 3.009 22.410 -6.220 1.00 84.31 99 GLU A CA 1
ATOM 769 C C . GLU A 1 99 ? 2.038 21.251 -6.498 1.00 84.31 99 GLU A C 1
ATOM 771 O O . GLU A 1 99 ? 0.848 21.481 -6.730 1.00 84.31 99 GLU A O 1
ATOM 776 N N . ALA A 1 100 ? 2.509 20.002 -6.431 1.00 84.44 100 ALA A N 1
ATOM 777 C CA . ALA A 1 100 ? 1.657 18.827 -6.576 1.00 84.44 100 ALA A CA 1
ATOM 778 C C . ALA A 1 100 ? 0.608 18.729 -5.460 1.00 84.44 100 ALA A C 1
ATOM 780 O O . ALA A 1 100 ? -0.563 18.486 -5.760 1.00 84.44 100 ALA A O 1
ATOM 781 N N . GLU A 1 101 ? 0.994 18.971 -4.206 1.00 85.12 101 GLU A N 1
ATOM 782 C CA . GLU A 1 101 ? 0.089 18.901 -3.049 1.00 85.12 101 GLU A CA 1
ATOM 783 C C . GLU A 1 101 ? -0.894 20.077 -2.985 1.00 85.12 101 GLU A C 1
ATOM 785 O O . GLU A 1 101 ? -2.085 19.904 -2.720 1.00 85.12 101 GLU A O 1
ATOM 790 N N . GLU A 1 102 ? -0.420 21.299 -3.223 1.00 86.81 102 GLU A N 1
ATOM 791 C CA . GLU A 1 102 ? -1.217 22.500 -2.978 1.00 86.81 102 GLU A CA 1
ATOM 792 C C . GLU A 1 102 ? -1.980 22.987 -4.208 1.00 86.81 102 GLU A C 1
ATOM 794 O O . GLU A 1 102 ? -3.070 23.542 -4.045 1.00 86.81 102 GLU A O 1
ATOM 799 N N . CYS A 1 103 ? -1.437 22.802 -5.416 1.00 85.81 103 CYS A N 1
ATOM 800 C CA . CYS A 1 103 ? -2.060 23.276 -6.653 1.00 85.81 103 CYS A CA 1
ATOM 801 C C . CYS A 1 103 ? -2.790 22.152 -7.385 1.00 85.81 103 CYS A C 1
ATOM 803 O O . CYS A 1 103 ? -3.994 22.259 -7.624 1.00 85.81 103 CYS A O 1
ATOM 805 N N . TYR A 1 104 ? -2.082 21.082 -7.749 1.00 87.00 104 TYR A N 1
ATOM 806 C CA . TYR A 1 104 ? -2.634 20.068 -8.651 1.00 87.00 104 TYR A CA 1
ATOM 807 C C . TYR A 1 104 ? -3.605 19.116 -7.949 1.00 87.00 104 TYR A C 1
ATOM 809 O O . TYR A 1 104 ? -4.651 18.809 -8.515 1.00 87.00 104 TYR A O 1
ATOM 817 N N . ALA A 1 105 ? -3.335 18.720 -6.701 1.00 86.94 105 ALA A N 1
ATOM 818 C CA . ALA A 1 105 ? -4.216 17.813 -5.962 1.00 86.94 105 ALA A CA 1
ATOM 819 C C . ALA A 1 105 ? -5.596 18.418 -5.624 1.00 86.94 105 ALA A C 1
ATOM 821 O O . ALA A 1 105 ? -6.532 17.688 -5.308 1.00 86.94 105 ALA A O 1
ATOM 822 N N . LYS A 1 106 ? -5.733 19.749 -5.697 1.00 88.75 106 LYS A N 1
ATOM 823 C CA . LYS A 1 106 ? -6.984 20.479 -5.425 1.00 88.75 106 LYS A CA 1
ATOM 824 C C . LYS A 1 106 ? -7.764 20.852 -6.686 1.00 88.75 106 LYS A C 1
ATOM 826 O O . LYS A 1 106 ? -8.810 21.487 -6.575 1.00 88.75 106 LYS A O 1
ATOM 831 N N . CYS A 1 107 ? -7.249 20.527 -7.872 1.00 87.62 107 CYS A N 1
ATOM 832 C CA . CYS A 1 107 ? -7.952 20.809 -9.118 1.00 87.62 107 CYS A CA 1
ATOM 833 C C . CYS A 1 107 ? -9.197 19.921 -9.216 1.00 87.62 107 CYS A C 1
ATOM 835 O O . CYS A 1 107 ? -9.109 18.707 -9.039 1.00 87.62 107 CYS A O 1
ATOM 837 N N . ALA A 1 108 ? -10.352 20.523 -9.498 1.00 89.19 108 ALA A N 1
ATOM 838 C CA . ALA A 1 108 ? -11.608 19.781 -9.622 1.00 89.19 108 ALA A CA 1
ATOM 839 C C . ALA A 1 108 ? -11.686 18.986 -10.938 1.00 89.19 108 ALA A C 1
ATOM 841 O O . ALA A 1 108 ? -12.314 17.930 -10.992 1.00 89.19 108 ALA A O 1
ATOM 842 N N . ASP A 1 109 ? -11.038 19.491 -11.992 1.00 87.88 109 ASP A N 1
ATOM 843 C CA . ASP A 1 109 ? -11.036 18.896 -13.323 1.00 87.88 109 ASP A CA 1
ATOM 844 C C . ASP A 1 109 ? -9.706 19.127 -14.072 1.00 87.88 109 ASP A C 1
ATOM 846 O O . ASP A 1 109 ? -8.785 19.808 -13.606 1.00 87.88 109 ASP A O 1
ATOM 850 N N . MET A 1 110 ? -9.600 18.520 -15.259 1.00 78.56 110 MET A N 1
ATOM 851 C CA . MET A 1 110 ? -8.415 18.618 -16.115 1.00 78.56 110 MET A CA 1
ATOM 852 C C . MET A 1 110 ? -8.217 20.009 -16.729 1.00 78.56 110 MET A C 1
ATOM 854 O O . MET A 1 110 ? -7.084 20.346 -17.066 1.00 78.56 110 MET A O 1
ATOM 858 N N . ALA A 1 111 ? -9.272 20.811 -16.892 1.00 88.44 111 ALA A N 1
ATOM 859 C CA . ALA A 1 111 ? -9.163 22.154 -17.457 1.00 88.44 111 ALA A CA 1
ATOM 860 C C . ALA A 1 111 ? -8.539 23.120 -16.437 1.00 88.44 111 ALA A C 1
ATOM 862 O O . ALA A 1 111 ? -7.616 23.863 -16.776 1.00 88.44 111 ALA A O 1
ATOM 863 N N . ASP A 1 112 ? -8.966 23.042 -15.173 1.00 89.06 112 ASP A N 1
ATOM 864 C CA . ASP A 1 112 ? -8.371 23.775 -14.052 1.00 89.06 112 ASP A CA 1
ATOM 865 C C . ASP A 1 112 ? -6.890 23.406 -13.892 1.00 89.06 112 ASP A C 1
ATOM 867 O O . ASP A 1 112 ? -6.019 24.281 -13.852 1.00 89.06 112 ASP A O 1
ATOM 871 N N . MET A 1 113 ? -6.581 22.106 -13.939 1.00 84.75 113 MET A N 1
ATOM 872 C CA . MET A 1 113 ? -5.204 21.613 -13.930 1.00 84.75 113 MET A CA 1
ATOM 873 C C . MET A 1 113 ? -4.385 22.196 -15.090 1.00 84.75 113 MET A C 1
ATOM 875 O O . MET A 1 113 ? -3.310 22.742 -14.846 1.00 84.75 113 MET A O 1
ATOM 879 N N . GLN A 1 114 ? -4.880 22.136 -16.332 1.00 85.00 114 GLN A N 1
ATOM 880 C CA . GLN A 1 114 ? -4.169 22.658 -17.506 1.00 85.00 114 GLN A CA 1
ATOM 881 C C . GLN A 1 114 ? -3.929 24.169 -17.421 1.00 85.00 114 GLN A C 1
ATOM 883 O O . GLN A 1 114 ? -2.883 24.638 -17.865 1.00 85.00 114 GLN A O 1
ATOM 888 N N . SER A 1 115 ? -4.859 24.922 -16.826 1.00 89.44 115 SER A N 1
ATOM 889 C CA . SER A 1 115 ? -4.719 26.371 -16.636 1.00 89.44 115 SER A CA 1
ATOM 890 C C . SER A 1 115 ? -3.634 26.735 -15.614 1.00 89.44 115 SER A C 1
ATOM 892 O O . SER A 1 115 ? -2.924 27.728 -15.777 1.00 89.44 115 SER A O 1
ATOM 894 N N . LYS A 1 116 ? -3.478 25.907 -14.573 1.00 87.06 116 LYS A N 1
ATOM 895 C CA . LYS A 1 116 ? -2.482 26.069 -13.504 1.00 87.06 116 LYS A CA 1
ATOM 896 C C . LYS A 1 116 ? -1.137 25.441 -13.849 1.00 87.06 116 LYS A C 1
ATOM 898 O O . LYS A 1 116 ? -0.126 25.800 -13.245 1.00 87.06 116 LYS A O 1
ATOM 903 N N . TYR A 1 117 ? -1.121 24.500 -14.790 1.00 83.88 117 TYR A N 1
ATOM 904 C CA . TYR A 1 117 ? 0.069 23.778 -15.199 1.00 83.88 117 TYR A CA 1
ATOM 905 C C . TYR A 1 117 ? 1.069 24.736 -15.847 1.00 83.88 117 TYR A C 1
ATOM 907 O O . TYR A 1 117 ? 0.962 25.130 -17.010 1.00 83.88 117 TYR A O 1
ATOM 915 N N . LYS A 1 118 ? 2.091 25.104 -15.076 1.00 80.12 118 LYS A N 1
ATOM 916 C CA . LYS A 1 118 ? 3.268 25.774 -15.614 1.00 80.12 118 LYS A CA 1
ATOM 917 C C . LYS A 1 118 ? 4.127 24.697 -16.241 1.00 80.12 118 LYS A C 1
ATOM 919 O O . LYS A 1 118 ? 4.651 23.847 -15.526 1.00 80.12 118 LYS A O 1
ATOM 924 N N . LYS A 1 119 ? 4.270 24.743 -17.567 1.00 75.81 119 LYS A N 1
ATOM 925 C CA . LYS A 1 119 ? 5.237 23.916 -18.287 1.00 75.81 119 LYS A CA 1
ATOM 926 C C . LYS A 1 119 ? 6.620 24.238 -17.729 1.00 75.81 119 LYS A C 1
ATOM 928 O O . LYS A 1 119 ? 7.229 25.237 -18.099 1.00 75.81 119 LYS A O 1
ATOM 933 N N . THR A 1 120 ? 7.073 23.432 -16.782 1.00 65.88 120 THR A N 1
ATOM 934 C CA . THR A 1 120 ? 8.426 23.511 -16.266 1.00 65.88 120 THR A CA 1
ATOM 935 C C . THR A 1 120 ? 9.341 23.039 -17.384 1.00 65.88 120 THR A C 1
ATOM 937 O O . THR A 1 120 ? 9.184 21.939 -17.920 1.00 65.88 120 THR A O 1
ATOM 940 N N . GLU A 1 121 ? 10.258 23.917 -17.792 1.00 65.88 121 GLU A N 1
ATOM 941 C CA . GLU A 1 121 ? 11.409 23.518 -18.597 1.00 65.88 121 GLU A CA 1
ATOM 942 C C . GLU A 1 121 ? 12.037 22.290 -17.923 1.00 65.88 121 GLU A C 1
ATOM 944 O O . GLU A 1 121 ? 12.109 22.263 -16.689 1.00 65.88 121 GLU A O 1
ATOM 949 N N . PRO A 1 122 ? 12.426 21.252 -18.680 1.00 59.41 122 PRO A N 1
ATOM 950 C CA . PRO A 1 122 ? 13.006 20.050 -18.106 1.00 59.41 122 PRO A CA 1
ATOM 951 C C . PRO A 1 122 ? 14.287 20.439 -17.367 1.00 59.41 122 PRO A C 1
ATOM 953 O O . PRO A 1 122 ? 15.340 20.602 -17.979 1.00 59.41 122 PRO A O 1
ATOM 956 N N . THR A 1 123 ? 14.189 20.625 -16.049 1.00 58.44 123 THR A N 1
ATOM 957 C CA . THR A 1 123 ? 15.334 20.927 -15.201 1.00 58.44 123 THR A CA 1
ATOM 958 C C . THR A 1 123 ? 16.320 19.788 -15.389 1.00 58.44 123 THR A C 1
ATOM 960 O O . THR A 1 123 ? 15.982 18.634 -15.114 1.00 58.44 123 THR A O 1
ATOM 963 N N . SER A 1 124 ? 17.486 20.117 -15.948 1.00 52.34 124 SER A N 1
ATOM 964 C CA . SER A 1 124 ? 18.519 19.183 -16.384 1.00 52.34 124 SER A CA 1
ATOM 965 C C . SER A 1 124 ? 18.626 17.987 -15.451 1.00 52.34 124 SER A C 1
ATOM 967 O O . SER A 1 124 ? 18.989 18.138 -14.287 1.00 52.34 124 SER A O 1
ATOM 969 N N . THR A 1 125 ? 18.267 16.828 -16.005 1.00 53.28 125 THR A N 1
ATOM 970 C CA . THR A 1 125 ? 18.489 15.458 -15.542 1.00 53.28 125 THR A CA 1
ATOM 971 C C . THR A 1 125 ? 19.244 15.382 -14.216 1.00 53.28 125 THR A C 1
ATOM 973 O O . THR A 1 125 ? 20.453 15.157 -14.186 1.00 53.28 125 THR A O 1
ATOM 976 N N . THR A 1 126 ? 18.540 15.573 -13.098 1.00 56.00 126 THR A N 1
ATOM 977 C CA . THR A 1 126 ? 19.093 15.225 -11.789 1.00 56.00 126 THR A CA 1
ATOM 978 C C . THR A 1 126 ? 19.466 13.747 -11.860 1.00 56.00 126 THR A C 1
ATOM 980 O O . THR A 1 126 ? 18.656 12.933 -12.302 1.00 56.00 126 THR A O 1
ATOM 983 N N . HIS A 1 127 ? 20.721 13.429 -11.540 1.00 54.84 127 HIS A N 1
ATOM 984 C CA . HIS A 1 127 ? 21.358 12.121 -11.701 1.00 54.84 127 HIS A CA 1
ATOM 985 C C . HIS A 1 127 ? 20.416 10.955 -11.322 1.00 54.84 127 HIS A C 1
ATOM 987 O O . HIS A 1 127 ? 20.276 10.594 -10.159 1.00 54.84 127 HIS A O 1
ATOM 993 N N . VAL A 1 128 ? 19.789 10.327 -12.324 1.00 57.00 128 VAL A N 1
ATOM 994 C CA . VAL A 1 128 ? 18.842 9.195 -12.176 1.00 57.00 128 VAL A CA 1
ATOM 995 C C . VAL A 1 128 ? 19.560 7.905 -11.738 1.00 57.00 128 VAL A C 1
ATOM 997 O O . VAL A 1 128 ? 18.939 6.882 -11.469 1.00 57.00 128 VAL A O 1
ATOM 1000 N N . ALA A 1 129 ? 20.891 7.943 -11.642 1.00 58.12 129 ALA A N 1
ATOM 1001 C CA . ALA A 1 129 ? 21.750 6.791 -11.396 1.00 58.12 129 ALA A CA 1
ATOM 1002 C C . ALA A 1 129 ? 21.626 6.173 -9.987 1.00 58.12 129 ALA A C 1
ATOM 1004 O O . ALA A 1 129 ? 22.279 5.168 -9.731 1.00 58.12 129 ALA A O 1
ATOM 1005 N N . SER A 1 130 ? 20.811 6.733 -9.087 1.00 75.44 130 SER A N 1
ATOM 1006 C CA . SER A 1 130 ? 20.702 6.258 -7.701 1.00 75.44 130 SER A CA 1
ATOM 1007 C C . SER A 1 130 ? 19.256 6.165 -7.199 1.00 75.44 130 SER A C 1
ATOM 1009 O O . SER A 1 130 ? 18.968 6.555 -6.072 1.00 75.44 130 SER A O 1
ATOM 1011 N N . MET A 1 131 ? 18.323 5.670 -8.017 1.00 81.00 131 MET A N 1
ATOM 1012 C CA . MET A 1 131 ? 17.010 5.273 -7.492 1.00 81.00 131 MET A CA 1
ATOM 1013 C C . MET A 1 131 ? 17.101 3.873 -6.882 1.00 81.00 131 MET A C 1
ATOM 1015 O O . MET A 1 131 ? 17.288 2.898 -7.608 1.00 81.00 131 MET A O 1
ATOM 1019 N N . ASP A 1 132 ? 16.971 3.792 -5.559 1.00 86.75 132 ASP A N 1
ATOM 1020 C CA . ASP A 1 132 ? 16.870 2.543 -4.805 1.00 86.75 132 ASP A CA 1
ATOM 1021 C C . ASP A 1 132 ? 15.420 2.331 -4.350 1.00 86.75 132 ASP A C 1
ATOM 1023 O O . ASP A 1 132 ? 14.879 3.129 -3.585 1.00 86.75 132 ASP A O 1
ATOM 1027 N N . TYR A 1 133 ? 14.801 1.241 -4.814 1.00 88.06 133 TYR A N 1
ATOM 1028 C CA . TYR A 1 133 ? 13.472 0.793 -4.373 1.00 88.06 133 TYR A CA 1
ATOM 1029 C C . TYR A 1 133 ? 13.562 -0.235 -3.237 1.00 88.06 133 TYR A C 1
ATOM 1031 O O . TYR A 1 133 ? 12.685 -1.084 -3.073 1.00 88.06 133 TYR A O 1
ATOM 1039 N N . GLY A 1 134 ? 14.646 -0.205 -2.459 1.00 89.19 134 GLY A N 1
ATOM 1040 C CA . GLY A 1 134 ? 14.818 -1.026 -1.272 1.00 89.19 134 GLY A CA 1
ATOM 1041 C C . GLY A 1 134 ? 13.673 -0.866 -0.269 1.00 89.19 134 GLY A C 1
ATOM 1042 O O . GLY A 1 134 ? 12.931 0.117 -0.266 1.00 89.19 134 GLY A O 1
ATOM 1043 N N . LEU A 1 135 ? 13.526 -1.850 0.614 1.00 89.94 135 LEU A N 1
ATOM 1044 C CA . LEU A 1 135 ? 12.590 -1.739 1.727 1.00 89.94 135 LEU A CA 1
ATOM 1045 C C . LEU A 1 135 ? 13.227 -0.935 2.855 1.00 89.94 135 LEU A C 1
ATOM 1047 O O . LEU A 1 135 ? 14.388 -1.147 3.208 1.00 89.94 135 LEU A O 1
ATOM 1051 N N . GLN A 1 136 ? 12.443 -0.041 3.435 1.00 91.12 136 GLN A N 1
ATOM 1052 C CA . GLN A 1 136 ? 12.741 0.607 4.696 1.00 91.12 136 GLN A CA 1
ATOM 1053 C C . GLN A 1 136 ? 11.750 0.109 5.734 1.00 91.12 136 GLN A C 1
ATOM 1055 O O . GLN A 1 136 ? 10.539 0.178 5.527 1.00 91.12 136 GLN A O 1
ATOM 1060 N N . GLU A 1 137 ? 12.269 -0.388 6.848 1.00 88.50 137 GLU A N 1
ATOM 1061 C CA . GLU A 1 137 ? 11.449 -0.633 8.023 1.00 88.50 137 GLU A CA 1
ATOM 1062 C C . GLU A 1 137 ? 11.107 0.729 8.632 1.00 88.50 137 GLU A C 1
ATOM 1064 O O . GLU A 1 137 ? 11.994 1.483 9.041 1.00 88.50 137 GLU A O 1
ATOM 1069 N N . GLU A 1 138 ? 9.827 1.098 8.598 1.00 86.94 138 GLU A N 1
ATOM 1070 C CA . GLU A 1 138 ? 9.362 2.300 9.279 1.00 86.94 138 GLU A CA 1
ATOM 1071 C C . GLU A 1 138 ? 9.172 1.986 10.763 1.00 86.94 138 GLU A C 1
ATOM 1073 O O . GLU A 1 138 ? 8.606 0.955 11.134 1.00 86.94 138 GLU A O 1
ATOM 1078 N N . GLU A 1 139 ? 9.624 2.902 11.621 1.00 88.62 139 GLU A N 1
ATOM 1079 C CA . GLU A 1 139 ? 9.534 2.735 13.074 1.00 88.62 139 GLU A CA 1
ATOM 1080 C C . GLU A 1 139 ? 8.079 2.609 13.546 1.00 88.62 139 GLU A C 1
ATOM 1082 O O . GLU A 1 139 ? 7.801 1.905 14.516 1.00 88.62 139 GLU A O 1
ATOM 1087 N N . ASN A 1 140 ? 7.152 3.272 12.847 1.00 92.38 140 ASN A N 1
ATOM 1088 C CA . ASN A 1 140 ? 5.733 3.296 13.170 1.00 92.38 140 ASN A CA 1
ATOM 1089 C C . ASN A 1 140 ? 4.874 3.305 11.904 1.00 92.38 140 ASN A C 1
ATOM 1091 O O . ASN A 1 140 ? 5.224 3.939 10.910 1.00 92.38 140 ASN A O 1
ATOM 1095 N N . VAL A 1 141 ? 3.692 2.689 11.988 1.00 94.00 141 VAL A N 1
ATOM 1096 C CA . VAL A 1 141 ? 2.662 2.790 10.946 1.00 94.00 141 VAL A CA 1
ATOM 1097 C C . VAL A 1 141 ? 2.203 4.246 10.799 1.00 94.00 141 VAL A C 1
ATOM 1099 O O . VAL A 1 141 ? 1.864 4.913 11.780 1.00 94.00 141 VAL A O 1
ATOM 1102 N N . THR A 1 142 ? 2.166 4.750 9.570 1.00 93.31 142 THR A N 1
ATOM 1103 C CA . THR A 1 142 ? 1.679 6.097 9.230 1.00 93.31 142 THR A CA 1
ATOM 1104 C C . THR A 1 142 ? 0.146 6.160 9.193 1.00 93.31 142 THR A C 1
ATOM 1106 O O . THR A 1 142 ? -0.533 5.137 9.072 1.00 93.31 142 THR A O 1
ATOM 1109 N N . VAL A 1 143 ? -0.435 7.366 9.266 1.00 94.44 143 VAL A N 1
ATOM 1110 C CA . VAL A 1 143 ? -1.897 7.549 9.146 1.00 94.44 143 VAL A CA 1
ATOM 1111 C C . VAL A 1 143 ? -2.409 7.001 7.813 1.00 94.44 143 VAL A C 1
ATOM 1113 O O . VAL A 1 143 ? -3.455 6.359 7.780 1.00 94.44 143 VAL A O 1
ATOM 1116 N N . ASP A 1 144 ? -1.678 7.200 6.716 1.00 89.88 144 ASP A N 1
ATOM 1117 C CA . ASP A 1 144 ? -2.126 6.757 5.393 1.00 89.88 144 ASP A CA 1
ATOM 1118 C C . ASP A 1 144 ? -2.053 5.234 5.225 1.00 89.88 144 ASP A C 1
ATOM 1120 O O . ASP A 1 144 ? -2.964 4.630 4.655 1.00 89.88 144 ASP A O 1
ATOM 1124 N N . GLN A 1 145 ? -1.051 4.572 5.814 1.00 91.62 145 GLN A N 1
ATOM 1125 C CA . GLN A 1 145 ? -1.059 3.109 5.934 1.00 91.62 145 GLN A CA 1
ATOM 1126 C C . GLN A 1 145 ? -2.243 2.629 6.787 1.00 91.62 145 GLN A C 1
ATOM 1128 O O . GLN A 1 145 ? -2.921 1.672 6.410 1.00 91.62 145 GLN A O 1
ATOM 1133 N N . ALA A 1 146 ? -2.546 3.310 7.898 1.00 95.81 146 ALA A N 1
ATOM 1134 C CA . ALA A 1 146 ? -3.702 2.982 8.730 1.00 95.81 146 ALA A CA 1
ATOM 1135 C C . ALA A 1 146 ? -5.034 3.159 7.975 1.00 95.81 146 ALA A C 1
ATOM 1137 O O . ALA A 1 146 ? -5.920 2.316 8.116 1.00 95.81 146 ALA A O 1
ATOM 1138 N N . LYS A 1 147 ? -5.168 4.179 7.114 1.00 94.50 147 LYS A N 1
ATOM 1139 C CA . LYS A 1 147 ? -6.323 4.336 6.209 1.00 94.50 147 LYS A CA 1
ATOM 1140 C C . LYS A 1 147 ? -6.443 3.184 5.218 1.00 94.50 147 LYS A C 1
ATOM 1142 O O . LYS A 1 147 ? -7.534 2.646 5.058 1.00 94.50 147 LYS A O 1
ATOM 1147 N N . ARG A 1 148 ? -5.342 2.774 4.575 1.00 90.88 148 ARG A N 1
ATOM 1148 C CA . ARG A 1 148 ? -5.334 1.624 3.647 1.00 90.88 148 ARG A CA 1
ATOM 1149 C C . ARG A 1 148 ? -5.772 0.342 4.356 1.00 90.88 148 ARG A C 1
ATOM 1151 O O . ARG A 1 148 ? -6.597 -0.404 3.829 1.00 90.88 148 ARG A O 1
ATOM 1158 N N . ILE A 1 149 ? -5.270 0.115 5.572 1.00 94.81 149 ILE A N 1
ATOM 1159 C CA . ILE A 1 149 ? -5.692 -1.003 6.426 1.00 94.81 149 ILE A CA 1
ATOM 1160 C C . ILE A 1 149 ? -7.187 -0.903 6.740 1.00 94.81 149 ILE A C 1
ATOM 1162 O O . ILE A 1 149 ? -7.899 -1.892 6.597 1.00 94.81 149 ILE A O 1
ATOM 1166 N N . LEU A 1 150 ? -7.677 0.276 7.128 1.00 95.38 150 LEU A N 1
ATOM 1167 C CA . LEU A 1 150 ? -9.090 0.505 7.422 1.00 95.38 150 LEU A CA 1
ATOM 1168 C C . LEU A 1 150 ? -9.974 0.207 6.203 1.00 95.38 150 LEU A C 1
ATOM 1170 O O . LEU A 1 150 ? -10.953 -0.523 6.326 1.00 95.38 150 LEU A O 1
ATOM 1174 N N . GLN A 1 151 ? -9.609 0.710 5.023 1.00 92.75 151 GLN A N 1
ATOM 1175 C CA . GLN A 1 151 ? -10.347 0.487 3.780 1.00 92.75 151 GLN A CA 1
ATOM 1176 C C . GLN A 1 151 ? -10.410 -1.000 3.414 1.00 92.75 151 GLN A C 1
ATOM 1178 O O . GLN A 1 151 ? -11.480 -1.509 3.089 1.00 92.75 151 GLN A O 1
ATOM 1183 N N . LYS A 1 152 ? -9.290 -1.723 3.528 1.00 92.81 152 LYS A N 1
ATOM 1184 C CA . LYS A 1 152 ? -9.264 -3.181 3.342 1.00 92.81 152 LYS A CA 1
ATOM 1185 C C . LYS A 1 152 ? -10.111 -3.910 4.389 1.00 92.81 152 LYS A C 1
ATOM 1187 O O . LYS A 1 152 ? -10.819 -4.854 4.054 1.00 92.81 152 LYS A O 1
ATOM 1192 N N . ALA A 1 153 ? -10.049 -3.476 5.647 1.00 94.44 153 ALA A N 1
ATOM 1193 C CA . ALA A 1 153 ? -10.764 -4.103 6.7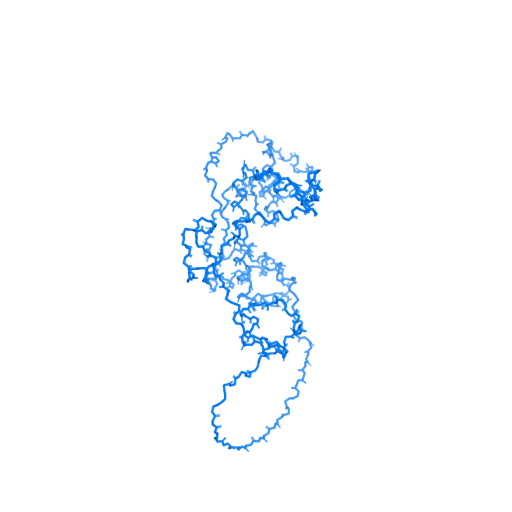52 1.00 94.44 153 ALA A CA 1
ATOM 1194 C C . ALA A 1 153 ? -12.281 -3.887 6.693 1.00 94.44 153 ALA A C 1
ATOM 1196 O O . ALA A 1 153 ? -13.027 -4.747 7.149 1.00 94.44 153 ALA A O 1
ATOM 1197 N N . LYS A 1 154 ? -12.754 -2.787 6.096 1.00 90.94 154 LYS A N 1
ATOM 1198 C CA . LYS A 1 154 ? -14.184 -2.566 5.823 1.00 90.94 154 LYS A CA 1
ATOM 1199 C C . LYS A 1 154 ? -14.780 -3.608 4.878 1.00 90.94 154 LYS A C 1
ATOM 1201 O O . LYS A 1 154 ? -15.969 -3.886 4.967 1.00 90.94 154 LYS A O 1
ATOM 1206 N N . ASN A 1 155 ? -13.954 -4.199 4.017 1.00 88.62 155 ASN A N 1
ATOM 1207 C CA . ASN A 1 155 ? -14.362 -5.288 3.131 1.00 88.62 155 ASN A CA 1
ATOM 1208 C C . ASN A 1 155 ? -14.310 -6.658 3.820 1.00 88.62 155 ASN A C 1
ATOM 1210 O O . ASN A 1 155 ? -14.630 -7.668 3.196 1.00 88.62 155 ASN A O 1
ATOM 1214 N N . TRP A 1 156 ? -13.877 -6.738 5.082 1.00 90.75 156 TRP A N 1
ATOM 1215 C CA . TRP A 1 156 ? -14.030 -7.968 5.840 1.00 90.75 156 TRP A CA 1
ATOM 1216 C C . TRP A 1 156 ? -15.503 -8.152 6.164 1.00 90.75 156 TRP A C 1
ATOM 1218 O O . TRP A 1 156 ? -16.139 -7.253 6.707 1.00 90.75 156 TRP A O 1
ATOM 1228 N N . GLU A 1 157 ? -16.029 -9.342 5.891 1.00 74.94 157 GLU A N 1
ATOM 1229 C CA . GLU A 1 157 ? -17.276 -9.786 6.500 1.00 74.94 157 GLU A CA 1
ATOM 1230 C C . GLU A 1 157 ? -17.053 -9.801 8.016 1.00 74.94 157 GLU A C 1
ATOM 1232 O O . GLU A 1 157 ? -16.442 -10.717 8.573 1.00 74.94 157 GLU A O 1
ATOM 1237 N N . ILE A 1 158 ? -17.440 -8.715 8.685 1.00 67.69 158 ILE A N 1
ATOM 1238 C CA . ILE A 1 158 ? -17.465 -8.658 10.139 1.00 67.69 158 ILE A CA 1
ATOM 1239 C C . ILE A 1 158 ? -18.662 -9.519 10.529 1.00 67.69 158 ILE A C 1
ATOM 1241 O O . ILE A 1 158 ? -19.781 -9.156 10.166 1.00 67.69 158 ILE A O 1
ATOM 1245 N N . PRO A 1 159 ? -18.469 -10.638 11.252 1.00 59.22 159 PRO A N 1
ATOM 1246 C CA . PRO A 1 159 ? -19.594 -11.390 11.776 1.00 59.22 159 PRO A CA 1
ATOM 1247 C C . PRO A 1 159 ? -20.368 -10.440 12.687 1.00 59.22 159 PRO A C 1
ATOM 1249 O O . PRO A 1 159 ? -19.869 -10.034 13.740 1.00 59.22 159 PRO A O 1
ATOM 1252 N N . THR A 1 160 ? -21.547 -10.005 12.256 1.00 61.78 160 THR A N 1
ATOM 1253 C CA . THR A 1 160 ? -22.468 -9.252 13.096 1.00 61.78 160 THR A CA 1
ATOM 1254 C C . THR A 1 160 ? -22.847 -10.184 14.232 1.00 61.78 160 THR A C 1
ATOM 1256 O O . THR A 1 160 ? -23.532 -11.182 14.029 1.00 61.78 160 THR A O 1
ATOM 1259 N N . SER A 1 161 ? -22.364 -9.893 15.439 1.00 59.88 161 SER A N 1
ATOM 1260 C CA . SER A 1 161 ? -22.578 -10.688 16.656 1.00 59.88 161 SER A CA 1
ATOM 1261 C C . SER A 1 161 ? -24.045 -10.725 17.132 1.00 59.88 161 SER A C 1
ATOM 1263 O O . SER A 1 161 ? -24.295 -10.788 18.332 1.00 59.88 161 SER A O 1
ATOM 1265 N N . GLN A 1 162 ? -25.022 -10.643 16.227 1.00 48.22 162 GLN A N 1
ATOM 1266 C CA . GLN A 1 162 ? -26.452 -10.621 16.523 1.00 48.22 162 GLN A CA 1
ATOM 1267 C C . GLN A 1 162 ? -27.176 -11.952 16.297 1.00 48.22 162 GLN A C 1
ATOM 1269 O O . GLN A 1 162 ? -28.359 -12.031 16.613 1.00 48.22 162 GLN A O 1
ATOM 1274 N N . GLU A 1 163 ? -26.501 -13.028 15.891 1.00 49.59 163 GLU A N 1
ATOM 1275 C CA . GLU A 1 163 ? -27.071 -14.367 16.069 1.00 49.59 163 GLU A CA 1
ATOM 1276 C C . GLU A 1 163 ? -26.693 -14.902 17.450 1.00 49.59 163 GLU A C 1
ATOM 1278 O O . GLU A 1 163 ? -25.710 -15.615 17.654 1.00 49.59 163 GLU A O 1
ATOM 1283 N N . GLY A 1 164 ? -27.490 -14.490 18.436 1.00 46.53 164 GLY A N 1
ATOM 1284 C CA . GLY A 1 164 ? -27.496 -15.066 19.769 1.00 46.53 164 GLY A CA 1
ATOM 1285 C C . GLY A 1 164 ? -27.902 -16.535 19.717 1.00 46.53 164 GLY A C 1
ATOM 1286 O O . GLY A 1 164 ? -29.053 -16.873 19.979 1.00 46.53 164 GLY A O 1
ATOM 1287 N N . HIS A 1 165 ? -26.949 -17.425 19.443 1.00 45.50 165 HIS A N 1
ATOM 1288 C CA . HIS A 1 165 ? -27.089 -18.825 19.808 1.00 45.50 165 HIS A CA 1
ATOM 1289 C C . HIS A 1 165 ? -27.013 -18.922 21.334 1.00 45.50 165 HIS A C 1
ATOM 1291 O O . HIS A 1 165 ? -25.946 -19.041 21.939 1.00 45.50 165 HIS A O 1
ATOM 1297 N N . GLN A 1 166 ? -28.187 -18.857 21.961 1.00 42.53 166 GLN A N 1
ATOM 1298 C CA . GLN A 1 166 ? -28.423 -19.413 23.284 1.00 42.53 166 GLN A CA 1
ATOM 1299 C C . GLN A 1 166 ? -28.130 -20.919 23.221 1.00 42.53 166 GLN A C 1
ATOM 1301 O O . GLN A 1 166 ? -29.019 -21.738 23.018 1.00 42.53 166 GLN A O 1
ATOM 1306 N N . THR A 1 167 ? -26.869 -21.320 23.366 1.00 45.66 167 THR A N 1
ATOM 1307 C CA . THR A 1 167 ? -26.567 -22.686 23.791 1.00 45.66 167 THR A CA 1
ATOM 1308 C C . THR A 1 167 ? -26.906 -22.769 25.269 1.00 45.66 167 THR A C 1
ATOM 1310 O O . THR A 1 167 ? -26.118 -22.354 26.123 1.00 45.66 167 THR A O 1
ATOM 1313 N N . GLU A 1 168 ? -28.111 -23.262 25.551 1.00 43.53 168 GLU A N 1
ATOM 1314 C CA . GLU A 1 168 ? -28.524 -23.737 26.865 1.00 43.53 168 GLU A CA 1
ATOM 1315 C C . GLU A 1 168 ? -27.409 -24.605 27.460 1.00 43.53 168 GLU A C 1
ATOM 1317 O O . GLU A 1 168 ? -27.143 -25.726 27.018 1.00 43.53 168 GLU A O 1
ATOM 1322 N N . ARG A 1 169 ? -26.739 -24.087 28.492 1.00 44.94 169 ARG A N 1
ATOM 1323 C CA . ARG A 1 169 ? -25.911 -24.898 29.381 1.00 44.94 169 ARG A CA 1
ATOM 1324 C C . ARG A 1 169 ? -26.842 -25.817 30.168 1.00 44.94 169 ARG A C 1
ATOM 1326 O O . ARG A 1 169 ? -27.274 -25.470 31.261 1.00 44.94 169 ARG A O 1
ATOM 1333 N N . LYS A 1 170 ? -27.132 -27.002 29.627 1.00 47.66 170 LYS A N 1
ATOM 1334 C CA . LYS A 1 170 ? -27.617 -28.123 30.435 1.00 47.66 170 LYS A CA 1
ATOM 1335 C C . LYS A 1 170 ? -26.452 -28.628 31.277 1.00 47.66 170 LYS A C 1
ATOM 1337 O O . LYS A 1 170 ? -25.547 -29.306 30.801 1.00 47.66 170 LYS A O 1
ATOM 1342 N N . SER A 1 171 ? -26.468 -28.221 32.536 1.00 52.84 171 SER A N 1
ATOM 1343 C CA . SER A 1 171 ? -25.665 -28.745 33.630 1.00 52.84 171 SER A CA 1
ATOM 1344 C C . SER A 1 171 ? -25.887 -30.255 33.764 1.00 52.84 171 SER A C 1
ATOM 1346 O O . SER A 1 171 ? -26.928 -30.692 34.242 1.00 52.84 171 SER A O 1
ATOM 1348 N N . PHE A 1 172 ? -24.894 -31.053 33.367 1.00 44.38 172 PHE A N 1
ATOM 1349 C CA . PHE A 1 172 ? -24.807 -32.465 33.736 1.00 44.38 172 PHE A CA 1
ATOM 1350 C C . PHE A 1 172 ? -23.708 -32.640 34.781 1.00 44.38 172 PHE A C 1
ATOM 1352 O O . PHE A 1 172 ? -22.515 -32.529 34.507 1.00 44.38 172 PHE A O 1
ATOM 1359 N N . THR A 1 173 ? -24.139 -32.894 36.011 1.00 60.56 173 THR A N 1
ATOM 1360 C CA . THR A 1 173 ? -23.310 -33.416 37.092 1.00 60.56 173 THR A CA 1
ATOM 1361 C C . THR A 1 173 ? -23.125 -34.913 36.881 1.00 60.56 173 THR A C 1
ATOM 1363 O O . THR A 1 173 ? -24.107 -35.652 36.946 1.00 60.56 173 THR A O 1
ATOM 1366 N N . THR A 1 174 ? -21.901 -35.409 36.701 1.00 42.88 174 THR A N 1
ATOM 1367 C CA . THR A 1 174 ? -21.604 -36.811 37.037 1.00 42.88 174 THR A CA 1
ATOM 1368 C C . THR A 1 174 ? -20.152 -36.974 37.475 1.00 42.88 174 THR A C 1
ATOM 1370 O O . THR A 1 174 ? -19.210 -36.662 36.754 1.00 42.88 174 THR A O 1
ATOM 1373 N N . SER A 1 175 ? -20.014 -37.458 38.706 1.00 51.09 175 SER A N 1
ATOM 1374 C CA . SER A 1 175 ? -18.791 -37.890 39.374 1.00 51.09 175 SER A CA 1
ATOM 1375 C C . SER A 1 175 ? -18.513 -39.367 39.063 1.00 51.09 175 SER A C 1
ATOM 1377 O O . SER A 1 175 ? -19.442 -40.164 39.141 1.00 51.09 175 SER A O 1
ATOM 1379 N N . HIS A 1 176 ? -17.248 -39.716 38.780 1.00 41.91 176 HIS A N 1
ATOM 1380 C CA . HIS A 1 176 ? -16.457 -40.817 39.381 1.00 41.91 176 HIS A CA 1
ATOM 1381 C C . HIS A 1 176 ? -15.481 -41.542 38.423 1.00 41.91 176 HIS A C 1
ATOM 1383 O O . HIS A 1 176 ? -15.868 -42.072 37.393 1.00 41.91 176 HIS A O 1
ATOM 1389 N N . ARG A 1 177 ? -14.221 -41.633 38.901 1.00 40.94 177 ARG A N 1
ATOM 1390 C CA . ARG A 1 177 ? -13.218 -42.730 38.823 1.00 40.94 177 ARG A CA 1
ATOM 1391 C C . ARG A 1 177 ? -12.998 -43.481 37.491 1.00 40.94 177 ARG A C 1
ATOM 1393 O O . ARG A 1 177 ? -13.806 -44.313 37.116 1.00 40.94 177 ARG A O 1
ATOM 1400 N N . SER A 1 178 ? -11.753 -43.489 36.999 1.00 42.22 178 SER A N 1
ATOM 1401 C CA . SER A 1 178 ? -10.716 -44.513 37.290 1.00 42.22 178 SER A CA 1
ATOM 1402 C C . SER A 1 178 ? -9.658 -44.603 36.173 1.00 42.22 178 SER A C 1
ATOM 1404 O O . SER A 1 178 ? -9.917 -44.312 35.014 1.00 42.22 178 SER A O 1
ATOM 1406 N N . ARG A 1 179 ? -8.449 -45.015 36.561 1.00 48.28 179 ARG A N 1
ATOM 1407 C CA . ARG A 1 179 ? -7.201 -45.124 35.784 1.00 48.28 179 ARG A CA 1
ATOM 1408 C C . ARG A 1 179 ? -7.236 -46.236 34.717 1.00 48.28 179 ARG A C 1
ATOM 1410 O O . ARG A 1 179 ? -7.558 -47.360 35.091 1.00 48.28 179 ARG A O 1
ATOM 1417 N N . ARG A 1 180 ? -6.697 -45.993 33.506 1.00 41.06 180 ARG A N 1
ATOM 1418 C CA . ARG A 1 180 ? -5.592 -46.774 32.876 1.00 41.06 180 ARG A CA 1
ATOM 1419 C C . ARG A 1 180 ? -5.293 -46.372 31.419 1.00 41.06 180 ARG A C 1
ATOM 1421 O O . ARG A 1 180 ? -6.198 -46.312 30.606 1.00 41.06 180 ARG A O 1
ATOM 1428 N N . SER A 1 181 ? -3.984 -46.285 31.157 1.00 43.09 181 SER A N 1
ATOM 1429 C CA . SER A 1 181 ? -3.251 -46.634 29.926 1.00 43.09 181 SER A CA 1
ATOM 1430 C C . SER A 1 181 ? -3.350 -45.708 28.710 1.00 43.09 181 SER A C 1
ATOM 1432 O O . SER A 1 181 ? -4.424 -45.406 28.213 1.00 43.09 181 SER A O 1
ATOM 1434 N N . GLY A 1 182 ? -2.168 -45.270 28.261 1.00 51.12 182 GLY A N 1
ATOM 1435 C CA . GLY A 1 182 ? -1.967 -44.281 27.214 1.00 51.12 182 GLY A CA 1
ATOM 1436 C C . GLY A 1 182 ? -2.488 -44.719 25.854 1.00 51.12 182 GLY A C 1
ATOM 1437 O O . GLY A 1 182 ? -2.111 -45.767 25.337 1.00 51.12 182 GLY A O 1
ATOM 1438 N N . ASP A 1 183 ? -3.297 -43.840 25.285 1.00 44.38 183 ASP A N 1
ATOM 1439 C CA . ASP A 1 183 ? -3.622 -43.786 23.876 1.00 44.38 183 ASP A CA 1
ATOM 1440 C C . ASP A 1 183 ? -3.438 -42.318 23.481 1.00 44.38 183 ASP A C 1
ATOM 1442 O O . ASP A 1 183 ? -3.916 -41.412 24.172 1.00 44.38 183 ASP A O 1
ATOM 1446 N N . THR A 1 184 ? -2.616 -42.050 22.473 1.00 53.94 184 THR A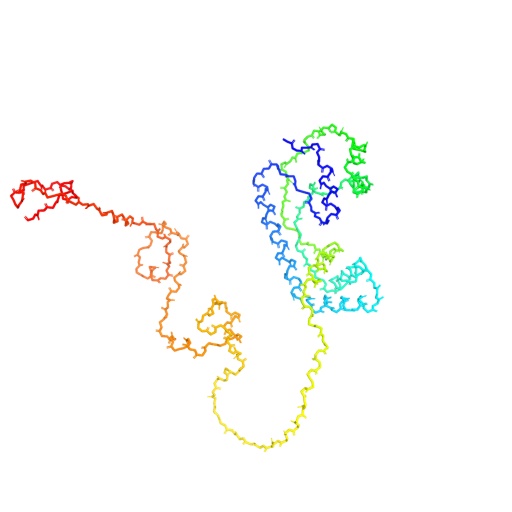 N 1
ATOM 1447 C CA . THR A 1 184 ? -2.283 -40.682 22.065 1.00 53.94 184 THR A CA 1
ATOM 1448 C C . THR A 1 184 ? -3.521 -40.032 21.457 1.00 53.94 184 THR A C 1
ATOM 1450 O O . THR A 1 184 ? -3.778 -40.195 20.266 1.00 53.94 184 THR A O 1
ATOM 1453 N N . GLN A 1 185 ? -4.284 -39.309 22.284 1.00 46.53 185 GLN A N 1
ATOM 1454 C CA . GLN A 1 185 ? -5.443 -38.513 21.881 1.00 46.53 185 GLN A CA 1
ATOM 1455 C C . GLN A 1 185 ? -5.054 -37.537 20.762 1.00 46.53 185 GLN A C 1
ATOM 1457 O O . GLN A 1 185 ? -4.521 -36.456 21.008 1.00 46.53 185 GLN A O 1
ATOM 1462 N N . ARG A 1 186 ? -5.362 -37.913 19.517 1.00 55.78 186 ARG A N 1
ATOM 1463 C CA . ARG A 1 186 ? -5.611 -36.980 18.412 1.00 55.78 186 ARG A CA 1
ATOM 1464 C C . ARG A 1 186 ? -7.082 -36.570 18.459 1.00 55.78 186 ARG A C 1
ATOM 1466 O O . ARG A 1 186 ? -7.828 -36.806 17.517 1.00 55.78 186 ARG A O 1
ATOM 1473 N N . ASP A 1 187 ? -7.514 -36.013 19.581 1.00 58.03 187 ASP A N 1
ATOM 1474 C CA . ASP A 1 187 ? -8.868 -35.489 19.702 1.00 58.03 187 ASP A CA 1
ATOM 1475 C C . ASP A 1 187 ? -8.873 -34.017 19.276 1.00 58.03 187 ASP A C 1
ATOM 1477 O O . ASP A 1 187 ? -8.090 -33.218 19.786 1.00 58.03 187 ASP A O 1
ATOM 1481 N N . HIS A 1 188 ? -9.780 -33.692 18.344 1.00 62.53 188 HIS A N 1
ATOM 1482 C CA . HIS A 1 188 ? -10.278 -32.358 17.950 1.00 62.53 188 HIS A CA 1
ATOM 1483 C C . HIS A 1 188 ? -9.935 -31.803 16.556 1.00 62.53 188 HIS A C 1
ATOM 1485 O O . HIS A 1 188 ? -10.296 -30.658 16.279 1.00 62.53 188 HIS A O 1
ATOM 1491 N N . SER A 1 189 ? -9.359 -32.569 15.626 1.00 76.62 189 SER A N 1
ATOM 1492 C CA . SER A 1 189 ? -9.320 -32.108 14.227 1.00 76.62 189 SER A CA 1
ATOM 1493 C C . SER A 1 189 ? -10.712 -32.220 13.590 1.00 76.62 189 SER A C 1
ATOM 1495 O O . SER A 1 189 ? -11.276 -33.309 13.486 1.00 76.62 189 SER A O 1
ATOM 1497 N N . THR A 1 190 ? -11.286 -31.091 13.170 1.00 89.88 190 THR A N 1
ATOM 1498 C CA . THR A 1 190 ? -12.581 -31.038 12.474 1.00 89.88 190 THR A CA 1
ATOM 1499 C C . THR A 1 190 ? -12.454 -31.730 11.109 1.00 89.88 190 THR A C 1
ATOM 1501 O O . THR A 1 190 ? -11.437 -31.542 10.438 1.00 89.88 190 THR A O 1
ATOM 1504 N N . PRO A 1 191 ? -13.434 -32.521 10.638 1.00 92.31 191 PRO A N 1
ATOM 1505 C CA . PRO A 1 191 ? -13.352 -33.116 9.307 1.00 92.31 191 PRO A CA 1
ATOM 1506 C C . PRO A 1 191 ? -13.260 -32.029 8.229 1.00 92.31 191 PRO A C 1
ATOM 1508 O O . PRO A 1 191 ? -13.981 -31.028 8.272 1.00 92.31 191 PRO A O 1
ATOM 1511 N N . CYS A 1 192 ? -12.362 -32.211 7.261 1.00 93.44 192 CYS A N 1
ATOM 1512 C CA . CYS A 1 192 ? -12.251 -31.293 6.135 1.00 93.44 192 CYS A CA 1
ATOM 1513 C C . CYS A 1 192 ? -13.520 -31.360 5.281 1.00 93.44 192 CYS A C 1
ATOM 1515 O O . CYS A 1 192 ? -13.901 -32.427 4.799 1.00 93.44 192 CYS A O 1
ATOM 1517 N N . LYS A 1 193 ? -14.140 -30.203 5.027 1.00 94.69 193 LYS A N 1
ATOM 1518 C CA . LYS A 1 193 ? -15.367 -30.099 4.220 1.00 94.69 193 LYS A CA 1
ATOM 1519 C C . LYS A 1 193 ? -15.219 -30.596 2.776 1.00 94.69 193 LYS A C 1
ATOM 1521 O O . LYS A 1 193 ? -16.222 -30.874 2.134 1.00 94.69 193 LYS A O 1
ATOM 1526 N N . TYR A 1 194 ? -13.989 -30.676 2.264 1.00 91.81 194 TYR A N 1
ATOM 1527 C CA . TYR A 1 194 ? -13.699 -31.152 0.910 1.00 91.81 194 TYR A CA 1
ATOM 1528 C C . TYR A 1 194 ? -13.340 -32.644 0.858 1.00 91.81 194 TYR A C 1
ATOM 1530 O O . TYR A 1 194 ? -13.136 -33.170 -0.233 1.00 91.81 194 TYR A O 1
ATOM 1538 N N . GLY A 1 195 ? -13.259 -33.328 2.008 1.00 90.62 195 GLY A N 1
ATOM 1539 C CA . GLY A 1 195 ? -12.931 -34.751 2.073 1.00 90.62 195 GLY A CA 1
ATOM 1540 C C . GLY A 1 195 ? -11.689 -35.106 1.248 1.00 90.62 195 GLY A C 1
ATOM 1541 O O . GLY A 1 195 ? -10.708 -34.366 1.218 1.00 90.62 195 GLY A O 1
ATOM 1542 N N . SER A 1 196 ? -11.740 -36.225 0.533 1.00 88.69 196 SER A N 1
ATOM 1543 C CA . SER A 1 196 ? -10.656 -36.694 -0.342 1.00 88.69 196 SER A CA 1
ATOM 1544 C C . SER A 1 196 ? -10.327 -35.757 -1.519 1.00 88.69 196 SER A C 1
ATOM 1546 O O . SER A 1 196 ? -9.293 -35.935 -2.154 1.00 88.69 196 SER A O 1
ATOM 1548 N N . SER A 1 197 ? -11.150 -34.740 -1.798 1.00 89.62 197 SER A N 1
ATOM 1549 C CA . SER A 1 197 ? -10.935 -33.746 -2.863 1.00 89.62 197 SER A CA 1
ATOM 1550 C C . SER A 1 197 ? -10.264 -32.450 -2.381 1.00 89.62 197 SER A C 1
ATOM 1552 O O . SER A 1 197 ? -10.263 -31.451 -3.100 1.00 89.62 197 SER A O 1
ATOM 1554 N N . CYS A 1 198 ? -9.714 -32.415 -1.164 1.00 91.06 198 CYS A N 1
ATOM 1555 C CA . CYS A 1 198 ? -8.993 -31.245 -0.665 1.00 91.06 198 CYS A CA 1
ATOM 1556 C C . CYS A 1 198 ? -7.642 -31.043 -1.383 1.00 91.06 198 CYS A C 1
ATOM 1558 O O . CYS A 1 198 ? -6.754 -31.889 -1.298 1.00 91.06 198 CYS A O 1
ATOM 1560 N N . TYR A 1 199 ? -7.461 -29.885 -2.027 1.00 91.94 199 TYR A N 1
ATOM 1561 C CA . TYR A 1 199 ? -6.208 -29.496 -2.699 1.00 91.94 199 TYR A CA 1
ATOM 1562 C C . TYR A 1 199 ? -5.207 -28.770 -1.777 1.00 91.94 199 TYR A C 1
ATOM 1564 O O . TYR A 1 199 ? -4.092 -28.456 -2.191 1.00 91.94 199 TYR A O 1
ATOM 1572 N N . ASP A 1 200 ? -5.593 -28.466 -0.534 1.00 89.25 200 ASP A N 1
ATOM 1573 C CA . ASP A 1 200 ? -4.733 -27.780 0.433 1.00 89.25 200 ASP A CA 1
ATOM 1574 C C . ASP A 1 200 ? -3.879 -28.800 1.195 1.00 89.25 200 ASP A C 1
ATOM 1576 O O . ASP A 1 200 ? -4.342 -29.524 2.078 1.00 89.25 200 ASP A O 1
ATOM 1580 N N . HIS A 1 201 ? -2.604 -28.867 0.820 1.00 88.56 201 HIS A N 1
ATOM 1581 C CA . HIS A 1 201 ? -1.639 -29.797 1.397 1.00 88.56 201 HIS A CA 1
ATOM 1582 C C . HIS A 1 201 ? -0.727 -29.160 2.450 1.00 88.56 201 HIS A C 1
ATOM 1584 O O . HIS A 1 201 ? 0.232 -29.811 2.866 1.00 88.56 201 HIS A O 1
ATOM 1590 N N . THR A 1 202 ? -1.004 -27.926 2.884 1.00 87.44 202 THR A N 1
ATOM 1591 C CA . THR A 1 202 ? -0.165 -27.216 3.859 1.00 87.44 202 THR A CA 1
ATOM 1592 C C . THR A 1 202 ? -0.155 -27.902 5.233 1.00 87.44 202 THR A C 1
ATOM 1594 O O . THR A 1 202 ? -1.144 -28.503 5.658 1.00 87.44 202 THR A O 1
ATOM 1597 N N . ASP A 1 203 ? 0.948 -27.776 5.979 1.00 83.38 203 ASP A N 1
ATOM 1598 C CA . ASP A 1 203 ? 1.058 -28.332 7.342 1.00 83.38 203 ASP A CA 1
ATOM 1599 C C . ASP A 1 203 ? 0.017 -27.733 8.300 1.00 83.38 203 ASP A C 1
ATOM 1601 O O . ASP A 1 203 ? -0.528 -28.418 9.170 1.00 83.38 203 ASP A O 1
ATOM 1605 N N . TYR A 1 204 ? -0.325 -26.457 8.104 1.00 88.88 204 TYR A N 1
ATOM 1606 C CA . TYR A 1 204 ? -1.400 -25.805 8.848 1.00 88.88 204 TYR A CA 1
ATOM 1607 C C . TYR A 1 204 ? -2.752 -26.493 8.615 1.00 88.88 204 TYR A C 1
ATOM 1609 O O . TYR A 1 204 ? -3.497 -26.739 9.562 1.00 88.88 204 TYR A O 1
ATOM 1617 N N . HIS A 1 205 ? -3.065 -26.848 7.367 1.00 92.56 205 HIS A N 1
ATOM 1618 C CA . HIS A 1 205 ? -4.298 -27.554 7.043 1.00 92.56 205 HIS A CA 1
ATOM 1619 C C . HIS A 1 205 ? -4.343 -28.933 7.708 1.00 92.56 205 HIS A C 1
ATOM 1621 O O . HIS A 1 205 ? -5.326 -29.273 8.365 1.00 92.56 205 HIS A O 1
ATOM 1627 N N . ARG A 1 206 ? -3.252 -29.700 7.598 1.00 87.88 206 ARG A N 1
ATOM 1628 C CA . ARG A 1 206 ? -3.145 -31.072 8.126 1.00 87.88 206 ARG A CA 1
ATOM 1629 C C . ARG A 1 206 ? -3.202 -31.157 9.651 1.00 87.88 206 ARG A C 1
ATOM 1631 O O . ARG A 1 206 ? -3.631 -32.170 10.188 1.00 87.88 206 ARG A O 1
ATOM 1638 N N . THR A 1 207 ? -2.769 -30.114 10.357 1.00 88.06 207 THR A N 1
ATOM 1639 C CA . THR A 1 207 ? -2.849 -30.063 11.828 1.00 88.06 207 THR A CA 1
ATOM 1640 C C . THR A 1 207 ? -4.250 -29.714 12.329 1.00 88.06 207 THR A C 1
ATOM 1642 O O . THR A 1 207 ? -4.617 -30.089 13.442 1.00 88.06 207 THR A O 1
ATOM 1645 N N . LYS A 1 208 ? -5.054 -29.022 11.514 1.00 92.94 208 LYS A N 1
ATOM 1646 C CA . LYS A 1 208 ? -6.379 -28.529 11.905 1.00 92.94 208 LYS A CA 1
ATOM 1647 C C . LYS A 1 208 ? -7.531 -29.401 11.407 1.00 92.94 208 LYS A C 1
ATOM 1649 O O . LYS A 1 208 ? -8.529 -29.521 12.115 1.00 92.94 208 LYS A O 1
ATOM 1654 N N . TYR A 1 209 ? -7.391 -30.007 10.228 1.00 92.31 209 TYR A N 1
ATOM 1655 C CA . TYR A 1 209 ? -8.449 -30.778 9.582 1.00 92.31 209 TYR A CA 1
ATOM 1656 C C . TYR A 1 209 ? -8.030 -32.218 9.288 1.00 92.31 209 TYR A C 1
ATOM 1658 O O . TYR A 1 209 ? -6.911 -32.476 8.848 1.00 92.31 209 TYR A O 1
ATOM 1666 N N . TYR A 1 210 ? -8.955 -33.154 9.503 1.00 90.31 210 TYR A N 1
ATOM 1667 C CA . TYR A 1 210 ? -8.760 -34.584 9.245 1.00 90.31 210 TYR A CA 1
ATOM 1668 C C . TYR A 1 210 ? -9.569 -35.060 8.024 1.00 90.31 210 TYR A C 1
ATOM 1670 O O . TYR A 1 210 ? -10.653 -34.540 7.746 1.00 90.31 210 TYR A O 1
ATOM 1678 N N . HIS A 1 211 ? -9.049 -36.060 7.303 1.00 89.12 211 HIS A N 1
ATOM 1679 C CA . HIS A 1 211 ? -9.654 -36.644 6.103 1.00 89.12 211 HIS A CA 1
ATOM 1680 C C . HIS A 1 211 ? -10.002 -38.132 6.337 1.00 89.12 211 HIS A C 1
ATOM 1682 O O . HIS A 1 211 ? -9.099 -38.970 6.328 1.00 89.12 211 HIS A O 1
ATOM 1688 N N . PRO A 1 212 ? -11.291 -38.492 6.508 1.00 74.00 212 PRO A N 1
ATOM 1689 C CA . PRO A 1 212 ? -11.709 -39.834 6.942 1.00 74.00 212 PRO A CA 1
ATOM 1690 C C . PRO A 1 212 ? -11.405 -40.983 5.969 1.00 74.00 212 PRO A C 1
ATOM 1692 O O . PRO A 1 212 ? -11.364 -42.137 6.389 1.00 74.00 212 PRO A O 1
ATOM 1695 N N . GLU A 1 213 ? -11.141 -40.695 4.692 1.00 70.69 213 GLU A N 1
ATOM 1696 C CA . GLU A 1 213 ? -10.922 -41.723 3.660 1.00 70.69 213 GLU A CA 1
ATOM 1697 C C . GLU A 1 213 ? -9.490 -41.759 3.092 1.00 70.69 213 GLU A C 1
ATOM 1699 O O . GLU A 1 213 ? -9.170 -42.640 2.298 1.00 70.69 213 GLU A O 1
ATOM 1704 N N . GLY A 1 214 ? -8.599 -40.851 3.514 1.00 56.91 214 GLY A N 1
ATOM 1705 C CA . GLY A 1 214 ? -7.238 -40.734 2.960 1.00 56.91 214 GLY A CA 1
ATOM 1706 C C . GLY A 1 214 ? -6.124 -41.392 3.784 1.00 56.91 214 GLY A C 1
ATOM 1707 O O . GLY A 1 214 ? -5.075 -41.736 3.244 1.00 56.91 214 GLY A O 1
ATOM 1708 N N . ASP A 1 215 ? -6.336 -41.619 5.083 1.00 52.88 215 ASP A N 1
ATOM 1709 C CA . ASP A 1 215 ? -5.233 -41.960 5.998 1.00 52.88 215 ASP A CA 1
ATOM 1710 C C . ASP A 1 215 ? -4.823 -43.445 6.003 1.00 52.88 215 ASP A C 1
ATOM 1712 O O . ASP A 1 215 ? -3.859 -43.823 6.671 1.00 52.88 215 ASP A O 1
ATOM 1716 N N . LYS A 1 216 ? -5.473 -44.299 5.200 1.00 48.66 216 LYS A N 1
ATOM 1717 C CA . LYS A 1 216 ? -5.065 -45.709 5.030 1.00 48.66 216 LYS A CA 1
ATOM 1718 C C . LYS A 1 216 ? -3.922 -45.925 4.028 1.00 48.66 216 LYS A C 1
ATOM 1720 O O . LYS A 1 216 ? -3.517 -47.065 3.831 1.00 48.66 216 LYS A O 1
ATOM 1725 N N . GLN A 1 217 ? -3.354 -44.867 3.443 1.00 49.81 217 GLN A N 1
ATOM 1726 C CA . GLN A 1 217 ? -2.131 -44.962 2.629 1.00 49.81 217 GLN A CA 1
ATOM 1727 C C . GLN A 1 217 ? -0.891 -44.340 3.297 1.00 49.81 217 GLN A C 1
ATOM 1729 O O . GLN A 1 217 ? 0.053 -43.937 2.617 1.00 49.81 217 GLN A O 1
ATOM 1734 N N . GLN A 1 218 ? -0.815 -44.346 4.635 1.00 46.78 218 GLN A N 1
ATOM 1735 C CA . GLN A 1 218 ? 0.471 -44.254 5.345 1.00 46.78 218 GLN A CA 1
ATOM 1736 C C . GLN A 1 218 ? 1.292 -45.542 5.142 1.00 46.78 218 GLN A C 1
ATOM 1738 O O . GLN A 1 218 ? 1.489 -46.337 6.054 1.00 46.78 218 GLN A O 1
ATOM 1743 N N . GLY A 1 219 ? 1.744 -45.759 3.908 1.00 44.88 219 GLY A N 1
ATOM 1744 C CA . GLY A 1 219 ? 2.547 -46.917 3.514 1.00 44.88 219 GLY A CA 1
ATOM 1745 C C . GLY A 1 219 ? 3.399 -46.718 2.261 1.00 44.88 219 GLY A C 1
ATOM 1746 O O . GLY A 1 219 ? 4.309 -47.509 2.038 1.00 44.88 219 GLY A O 1
ATOM 1747 N N . MET A 1 220 ? 3.195 -45.657 1.471 1.00 41.16 220 MET A N 1
ATOM 1748 C CA . MET A 1 220 ? 4.098 -45.329 0.365 1.00 41.16 220 MET A CA 1
ATOM 1749 C C . MET A 1 220 ? 4.613 -43.903 0.498 1.00 41.16 220 MET A C 1
ATOM 1751 O O . MET A 1 220 ? 3.963 -42.924 0.145 1.00 41.16 220 MET A O 1
ATOM 1755 N N . ARG A 1 221 ? 5.828 -43.809 1.041 1.00 42.97 221 ARG A N 1
ATOM 1756 C CA . ARG A 1 221 ? 6.679 -42.628 0.949 1.00 42.97 221 ARG A CA 1
ATOM 1757 C C . ARG A 1 221 ? 6.882 -42.304 -0.532 1.00 42.97 221 ARG A C 1
ATOM 1759 O O . ARG A 1 221 ? 7.716 -42.925 -1.182 1.00 42.97 221 ARG A O 1
ATOM 1766 N N . THR A 1 222 ? 6.187 -41.307 -1.067 1.00 51.69 222 THR A N 1
ATOM 1767 C CA . THR A 1 222 ? 6.741 -40.581 -2.209 1.00 51.69 222 THR A CA 1
ATOM 1768 C C . THR A 1 222 ? 7.948 -39.829 -1.664 1.00 51.69 222 THR A C 1
ATOM 1770 O O . THR A 1 222 ? 7.786 -38.837 -0.950 1.00 51.69 222 THR A O 1
ATOM 1773 N N . ASN A 1 223 ? 9.145 -40.363 -1.919 1.00 56.31 223 ASN A N 1
ATOM 1774 C CA . ASN A 1 223 ? 10.410 -39.653 -1.767 1.00 56.31 223 ASN A CA 1
ATOM 1775 C C . ASN A 1 223 ? 10.258 -38.296 -2.462 1.00 56.31 223 ASN A C 1
ATOM 1777 O O . ASN A 1 223 ? 10.358 -38.206 -3.683 1.00 56.31 223 ASN A O 1
ATOM 1781 N N . GLN A 1 224 ? 9.967 -37.241 -1.699 1.00 62.78 224 GLN A N 1
ATOM 1782 C CA . GLN A 1 224 ? 10.066 -35.880 -2.204 1.00 62.78 224 GLN A CA 1
ATOM 1783 C C . GLN A 1 224 ? 11.552 -35.598 -2.362 1.00 62.78 224 GLN A C 1
ATOM 1785 O O . GLN A 1 224 ? 12.233 -35.167 -1.434 1.00 62.78 224 GLN A O 1
ATOM 1790 N N . GLN A 1 225 ? 12.068 -35.936 -3.536 1.00 79.56 225 GLN A N 1
ATOM 1791 C CA . GLN A 1 225 ? 13.422 -35.610 -3.920 1.00 79.56 225 GLN A CA 1
ATOM 1792 C C . GLN A 1 225 ? 13.567 -34.092 -3.958 1.00 79.56 225 GLN A C 1
ATOM 1794 O O . GLN A 1 225 ? 12.930 -33.408 -4.763 1.00 79.56 225 GLN A O 1
ATOM 1799 N N . THR A 1 226 ? 14.408 -33.556 -3.082 1.00 86.44 226 THR A N 1
ATOM 1800 C CA . THR A 1 226 ? 14.730 -32.127 -3.067 1.00 86.44 226 THR A CA 1
ATOM 1801 C C . THR A 1 226 ? 15.485 -31.755 -4.340 1.00 86.44 226 THR A C 1
ATOM 1803 O O . THR A 1 226 ? 16.333 -32.522 -4.783 1.00 86.44 226 THR A O 1
ATOM 1806 N N . SER A 1 227 ? 15.216 -30.596 -4.939 1.00 89.69 227 SER A N 1
ATOM 1807 C CA . SER A 1 227 ? 15.910 -30.179 -6.165 1.00 89.69 227 SER A CA 1
ATOM 1808 C C . SER A 1 227 ? 17.428 -30.135 -5.957 1.00 89.69 227 SER A C 1
ATOM 1810 O O . SER A 1 227 ? 17.907 -29.520 -4.999 1.00 89.69 227 SER A O 1
ATOM 1812 N N . CYS A 1 228 ? 18.192 -30.761 -6.852 1.00 93.56 228 CYS A N 1
ATOM 1813 C CA . CYS A 1 228 ? 19.648 -30.733 -6.821 1.00 93.56 228 CYS A CA 1
ATOM 1814 C C . CYS A 1 228 ? 20.151 -29.290 -6.959 1.00 93.56 228 CYS A C 1
ATOM 1816 O O . CYS A 1 228 ? 19.762 -28.577 -7.884 1.00 93.56 228 CYS A O 1
ATOM 1818 N N . LYS A 1 229 ? 21.072 -28.866 -6.083 1.00 94.69 229 LYS A N 1
ATOM 1819 C CA . LYS A 1 229 ? 21.677 -27.520 -6.126 1.00 94.69 229 LYS A CA 1
ATOM 1820 C C . LYS A 1 229 ? 22.369 -27.218 -7.463 1.00 94.69 229 LYS A C 1
ATOM 1822 O O . LYS A 1 229 ? 22.454 -26.061 -7.858 1.00 94.69 229 LYS A O 1
ATOM 1827 N N . TYR A 1 230 ? 22.853 -28.252 -8.149 1.00 92.44 230 TYR A N 1
ATOM 1828 C CA . TYR A 1 230 ? 23.518 -28.139 -9.447 1.00 92.44 230 TYR A CA 1
ATOM 1829 C C . TYR A 1 230 ? 22.553 -28.308 -10.631 1.00 92.44 230 TYR A C 1
ATOM 1831 O O . TYR A 1 230 ? 22.987 -28.302 -11.775 1.00 92.44 230 TYR A O 1
ATOM 1839 N N . GLY A 1 231 ? 21.245 -28.451 -10.383 1.00 91.31 231 GLY A N 1
ATOM 1840 C CA . GLY A 1 231 ? 20.231 -28.565 -11.432 1.00 91.31 231 GLY A CA 1
ATOM 1841 C C . GLY A 1 231 ? 20.589 -29.625 -12.474 1.00 91.31 231 GLY A C 1
ATOM 1842 O O . GLY A 1 231 ? 21.032 -30.713 -12.125 1.00 91.31 231 GLY A O 1
ATOM 1843 N N . SER A 1 232 ? 20.442 -29.299 -13.757 1.00 90.38 232 SER A N 1
ATOM 1844 C CA . SER A 1 232 ? 20.762 -30.194 -14.878 1.00 90.38 232 SER A CA 1
ATOM 1845 C C . SER A 1 232 ? 22.265 -30.402 -15.132 1.00 90.38 232 SER A C 1
ATOM 1847 O O . SER A 1 232 ? 22.618 -31.258 -15.941 1.00 90.38 232 SER A O 1
ATOM 1849 N N . THR A 1 233 ? 23.156 -29.652 -14.470 1.00 92.19 233 THR A N 1
ATOM 1850 C CA . THR A 1 233 ? 24.619 -29.737 -14.654 1.00 92.19 233 THR A CA 1
ATOM 1851 C C . THR A 1 233 ? 25.315 -30.572 -13.577 1.00 92.19 233 THR A C 1
ATOM 1853 O O . THR A 1 233 ? 26.540 -30.573 -13.479 1.00 92.19 233 THR A O 1
ATOM 1856 N N . CYS A 1 234 ? 24.557 -31.304 -12.756 1.00 93.00 234 CYS A N 1
ATOM 1857 C CA . CYS A 1 234 ? 25.132 -32.173 -11.738 1.00 93.00 234 CYS A CA 1
ATOM 1858 C C . CYS A 1 234 ? 25.925 -33.339 -12.357 1.00 93.00 234 CYS A C 1
ATOM 1860 O O . CYS A 1 234 ? 25.397 -34.107 -13.161 1.00 93.00 234 CYS A O 1
ATOM 1862 N N . HIS A 1 235 ? 27.180 -33.495 -11.932 1.00 93.94 235 HIS A N 1
ATOM 1863 C CA . HIS A 1 235 ? 28.064 -34.590 -12.349 1.00 93.94 235 HIS A CA 1
ATOM 1864 C C . HIS A 1 235 ? 28.061 -35.787 -11.380 1.00 93.94 235 HIS A C 1
ATOM 1866 O O . HIS A 1 235 ? 28.754 -36.772 -11.627 1.00 93.94 235 HIS A O 1
ATOM 1872 N N . ASP A 1 236 ? 27.301 -35.720 -10.280 1.00 91.62 236 ASP A N 1
ATOM 1873 C CA . ASP A 1 236 ? 27.148 -36.844 -9.354 1.00 91.62 236 ASP A CA 1
ATOM 1874 C C . ASP A 1 236 ? 26.089 -37.811 -9.896 1.00 91.62 236 ASP A C 1
ATOM 1876 O O . ASP A 1 236 ? 24.909 -37.482 -10.043 1.00 91.62 236 ASP A O 1
ATOM 1880 N N . HIS A 1 237 ? 26.538 -39.010 -10.254 1.00 91.75 237 HIS A N 1
ATOM 1881 C CA . HIS A 1 237 ? 25.697 -40.054 -10.829 1.00 91.75 237 HIS A CA 1
ATOM 1882 C C . HIS A 1 237 ? 25.480 -41.234 -9.884 1.00 91.75 237 HIS A C 1
ATOM 1884 O O . HIS A 1 237 ? 24.931 -42.239 -10.330 1.00 91.75 237 HIS A O 1
ATOM 1890 N N . THR A 1 238 ? 25.881 -41.118 -8.614 1.00 92.56 238 THR A N 1
ATOM 1891 C CA . THR A 1 238 ? 25.684 -42.178 -7.620 1.00 92.56 238 THR A CA 1
ATOM 1892 C C . THR A 1 238 ? 24.198 -42.440 -7.365 1.00 92.56 238 THR A C 1
ATOM 1894 O O . THR A 1 238 ? 23.375 -41.520 -7.377 1.00 92.56 238 THR A O 1
ATOM 1897 N N . ASP A 1 239 ? 23.844 -43.700 -7.103 1.00 86.00 239 ASP A N 1
ATOM 1898 C CA . ASP A 1 239 ? 22.449 -44.099 -6.860 1.00 86.00 239 ASP A CA 1
ATOM 1899 C C . ASP A 1 239 ? 21.861 -43.384 -5.638 1.00 86.00 239 ASP A C 1
ATOM 1901 O O . ASP A 1 239 ? 20.744 -42.874 -5.683 1.00 86.00 239 ASP A O 1
ATOM 1905 N N . HIS A 1 240 ? 22.666 -43.218 -4.586 1.00 90.25 240 HIS A N 1
ATOM 1906 C CA . HIS A 1 240 ? 22.278 -42.473 -3.390 1.00 90.25 240 HIS A CA 1
ATOM 1907 C C . HIS A 1 240 ? 21.924 -41.003 -3.694 1.00 90.25 240 HIS A C 1
ATOM 1909 O O . HIS A 1 240 ? 20.978 -40.453 -3.127 1.00 90.25 240 HIS A O 1
ATOM 1915 N N . HIS A 1 241 ? 22.658 -40.344 -4.598 1.00 93.06 241 HIS A N 1
ATOM 1916 C CA . HIS A 1 241 ? 22.346 -38.975 -5.018 1.00 93.06 241 HIS A CA 1
ATOM 1917 C C . HIS A 1 241 ? 21.055 -38.921 -5.842 1.00 93.06 241 HIS A C 1
ATOM 1919 O O . HIS A 1 241 ? 20.198 -38.070 -5.592 1.00 93.06 241 HIS A O 1
ATOM 1925 N N . ARG A 1 242 ? 20.874 -39.871 -6.768 1.00 89.12 242 ARG A N 1
ATOM 1926 C CA . ARG A 1 242 ? 19.669 -39.986 -7.604 1.00 89.12 242 ARG A CA 1
ATOM 1927 C C . ARG A 1 242 ? 18.413 -40.297 -6.809 1.00 89.12 242 ARG A C 1
ATOM 1929 O O . ARG A 1 242 ? 17.353 -39.855 -7.223 1.00 89.12 242 ARG A O 1
ATOM 1936 N N . GLU A 1 243 ? 18.509 -41.025 -5.700 1.00 88.81 243 GLU A N 1
ATOM 1937 C CA . GLU A 1 243 ? 17.367 -41.303 -4.823 1.00 88.81 243 GLU A CA 1
ATOM 1938 C C . GLU A 1 243 ? 16.934 -40.081 -4.012 1.00 88.81 243 GLU A C 1
ATOM 1940 O O . GLU A 1 243 ? 15.748 -39.943 -3.707 1.00 88.81 243 GLU A O 1
ATOM 1945 N N . LYS A 1 244 ? 17.873 -39.187 -3.680 1.00 93.25 244 LYS A N 1
ATOM 1946 C CA . LYS A 1 244 ? 17.644 -38.054 -2.777 1.00 93.25 244 LYS A CA 1
ATOM 1947 C C . LYS A 1 244 ? 17.340 -36.737 -3.496 1.00 93.25 244 LYS A C 1
ATOM 1949 O O . LYS A 1 244 ? 16.636 -35.898 -2.928 1.00 93.25 244 LYS A O 1
ATOM 1954 N N . TYR A 1 245 ? 17.845 -36.547 -4.718 1.00 92.62 245 TYR A N 1
ATOM 1955 C CA . TYR A 1 245 ? 17.777 -35.262 -5.414 1.00 92.62 245 TYR A CA 1
ATOM 1956 C C . TYR A 1 245 ? 17.122 -35.325 -6.795 1.00 92.62 245 TYR A C 1
ATOM 1958 O O . TYR A 1 245 ? 17.526 -36.101 -7.660 1.00 92.62 245 TYR A O 1
ATOM 1966 N N . SER A 1 246 ? 16.163 -34.427 -7.030 1.00 90.62 246 SER A N 1
ATOM 1967 C CA . SER A 1 246 ? 15.488 -34.278 -8.318 1.00 90.62 246 SER A CA 1
ATOM 1968 C C . SER A 1 246 ? 16.284 -33.322 -9.198 1.00 90.62 246 SER A C 1
ATOM 1970 O O . SER A 1 246 ? 16.778 -32.286 -8.747 1.00 90.62 246 SER A O 1
ATOM 1972 N N . HIS A 1 247 ? 16.443 -33.681 -10.465 1.00 89.75 247 HIS A N 1
ATOM 1973 C CA . HIS A 1 247 ? 17.082 -32.835 -11.465 1.00 89.75 247 HIS A CA 1
ATOM 1974 C C . HIS A 1 247 ? 15.975 -32.435 -12.441 1.00 89.75 247 HIS A C 1
ATOM 1976 O O . HIS A 1 247 ? 15.243 -33.329 -12.867 1.00 89.75 247 HIS A O 1
ATOM 1982 N N . PRO A 1 248 ? 15.793 -31.139 -12.763 1.00 80.25 248 PRO A N 1
ATOM 1983 C CA . PRO A 1 248 ? 14.875 -30.757 -13.828 1.00 80.25 248 PRO A CA 1
ATOM 1984 C C . PRO A 1 248 ? 15.348 -31.495 -15.075 1.00 80.25 248 PRO A C 1
ATOM 1986 O O . PRO A 1 248 ? 16.518 -31.351 -15.444 1.00 80.25 248 PRO A O 1
ATOM 1989 N N . GLU A 1 249 ? 14.492 -32.363 -15.618 1.00 67.44 249 GLU A N 1
ATOM 1990 C CA . GLU A 1 249 ? 14.823 -33.199 -16.763 1.00 67.44 249 GLU A CA 1
ATOM 1991 C C . GLU A 1 249 ? 15.453 -32.305 -17.827 1.00 67.44 249 GLU A C 1
ATOM 1993 O O . GLU A 1 249 ? 14.819 -31.423 -18.401 1.00 67.44 249 GLU A O 1
ATOM 1998 N N . SER A 1 250 ? 16.748 -32.494 -18.071 1.00 54.75 250 SER A N 1
ATOM 1999 C CA . SER A 1 250 ? 17.307 -32.138 -19.357 1.00 54.75 250 SER A CA 1
ATOM 2000 C C . SER A 1 250 ? 16.681 -33.129 -20.317 1.00 54.75 250 SER A C 1
ATOM 2002 O O . SER A 1 250 ? 17.249 -34.199 -20.511 1.00 54.75 250 SER A O 1
ATOM 2004 N N . ASP A 1 251 ? 15.476 -32.794 -20.800 1.00 50.56 251 ASP A N 1
ATOM 2005 C CA . ASP A 1 251 ? 14.663 -33.539 -21.757 1.00 50.56 251 ASP A CA 1
ATOM 2006 C C . ASP A 1 251 ? 15.573 -34.311 -22.707 1.00 50.56 251 ASP A C 1
ATOM 2008 O O . ASP A 1 251 ? 16.071 -33.808 -23.725 1.00 50.56 251 ASP A O 1
ATOM 2012 N N . LYS A 1 252 ? 15.841 -35.566 -22.347 1.00 48.97 252 LYS A N 1
ATOM 2013 C CA . LYS A 1 252 ? 16.498 -36.504 -23.232 1.00 48.97 252 LYS A CA 1
ATOM 2014 C C . LYS A 1 252 ? 15.431 -36.869 -24.231 1.00 48.97 252 LYS A C 1
ATOM 2016 O O . LYS A 1 252 ? 14.730 -37.840 -24.016 1.00 48.97 252 LYS A O 1
ATOM 2021 N N . LYS A 1 253 ? 15.311 -36.049 -25.279 1.00 48.59 253 LYS A N 1
ATOM 2022 C CA . LYS A 1 253 ? 14.729 -36.360 -26.587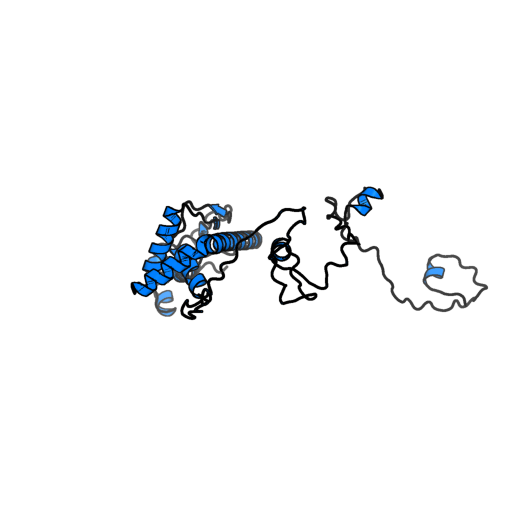 1.00 48.59 253 LYS A CA 1
ATOM 2023 C C . LYS A 1 253 ? 13.916 -37.666 -26.606 1.00 48.59 253 LYS A C 1
ATOM 2025 O O . LYS A 1 253 ? 14.290 -38.598 -27.311 1.00 48.59 253 LYS A O 1
ATOM 2030 N N . GLU A 1 254 ? 12.756 -37.707 -25.960 1.00 48.88 254 GLU A N 1
ATOM 2031 C CA . GLU A 1 254 ? 11.672 -38.561 -26.436 1.00 48.88 254 GLU A CA 1
ATOM 2032 C C . GLU A 1 254 ? 11.030 -37.826 -27.611 1.00 48.88 254 GLU A C 1
ATOM 2034 O O . GLU A 1 254 ? 9.911 -37.328 -27.579 1.00 48.88 254 GLU A O 1
ATOM 2039 N N . LYS A 1 255 ? 11.790 -37.739 -28.708 1.00 45.34 255 LYS A N 1
ATOM 2040 C CA . LYS A 1 255 ? 11.180 -37.684 -30.028 1.00 45.34 255 LYS A CA 1
ATOM 2041 C C . LYS A 1 255 ? 10.767 -39.111 -30.355 1.00 45.34 255 LYS A C 1
ATOM 2043 O O . LYS A 1 255 ? 11.382 -39.768 -31.187 1.00 45.34 255 LYS A O 1
ATOM 2048 N N . THR A 1 256 ? 9.665 -39.556 -29.769 1.00 50.06 256 THR A N 1
ATOM 2049 C CA . THR A 1 256 ? 8.826 -40.587 -30.381 1.00 50.06 256 THR A CA 1
ATOM 2050 C C . THR A 1 256 ? 8.100 -39.915 -31.547 1.00 50.06 256 THR A C 1
ATOM 2052 O O . THR A 1 256 ? 6.887 -39.723 -31.554 1.00 50.06 256 THR A O 1
ATOM 2055 N N . GLN A 1 257 ? 8.873 -39.452 -32.536 1.00 50.38 257 GLN A N 1
ATOM 2056 C CA . GLN A 1 257 ? 8.320 -39.186 -33.847 1.00 50.38 257 GLN A CA 1
ATOM 2057 C C . GLN A 1 257 ? 7.957 -40.559 -34.388 1.00 50.38 257 GLN A C 1
ATOM 2059 O O . GLN A 1 257 ? 8.819 -41.416 -34.562 1.00 50.38 257 GLN A O 1
ATOM 2064 N N . ASN A 1 258 ? 6.662 -40.768 -34.588 1.00 48.81 258 ASN A N 1
ATOM 2065 C CA . ASN A 1 258 ? 6.108 -41.859 -35.365 1.00 48.81 258 ASN A CA 1
ATOM 2066 C C . ASN A 1 258 ? 6.622 -41.719 -36.810 1.00 48.81 258 ASN A C 1
ATOM 2068 O O . ASN A 1 258 ? 5.946 -41.178 -37.683 1.00 48.81 258 ASN A O 1
ATOM 2072 N N . ILE A 1 259 ? 7.887 -42.081 -37.030 1.00 57.56 259 ILE A N 1
ATOM 2073 C CA . ILE A 1 259 ? 8.497 -42.152 -38.348 1.00 57.56 259 ILE A CA 1
ATOM 2074 C C . ILE A 1 259 ? 7.978 -43.458 -38.930 1.00 57.56 259 ILE A C 1
ATOM 2076 O O . ILE A 1 259 ? 8.360 -44.544 -38.502 1.00 57.56 259 ILE A O 1
ATOM 2080 N N . GLN A 1 260 ? 7.055 -43.348 -39.881 1.00 68.56 260 GLN A N 1
ATOM 2081 C CA . GLN A 1 260 ? 6.637 -44.482 -40.690 1.00 68.56 260 GLN A CA 1
ATOM 2082 C C . GLN A 1 260 ? 7.871 -45.005 -41.435 1.00 68.56 260 GLN A C 1
ATOM 2084 O O . GLN A 1 260 ? 8.297 -44.426 -42.437 1.00 68.56 260 GLN A O 1
ATOM 2089 N N . HIS A 1 261 ? 8.483 -46.072 -40.921 1.00 82.75 261 HIS A N 1
ATOM 2090 C CA . HIS A 1 261 ? 9.564 -46.751 -41.622 1.00 82.75 261 HIS A CA 1
ATOM 2091 C C . HIS A 1 261 ? 9.024 -47.262 -42.958 1.00 82.75 261 HIS A C 1
ATOM 2093 O O . HIS A 1 261 ? 7.945 -47.849 -43.030 1.00 82.75 261 HIS A O 1
ATOM 2099 N N . THR A 1 262 ? 9.771 -47.031 -44.031 1.00 89.56 262 THR A N 1
ATOM 2100 C CA . THR A 1 262 ? 9.408 -47.521 -45.367 1.00 89.56 262 THR A CA 1
ATOM 2101 C C . THR A 1 262 ? 10.007 -48.923 -45.555 1.00 89.56 262 THR A C 1
ATOM 2103 O O . THR A 1 262 ? 11.134 -49.144 -45.103 1.00 89.56 262 THR A O 1
ATOM 2106 N N . PRO A 1 263 ? 9.324 -49.895 -46.187 1.00 93.94 263 PRO A N 1
ATOM 2107 C CA . PRO A 1 263 ? 9.910 -51.218 -46.402 1.00 93.94 263 PRO A CA 1
ATOM 2108 C C . PRO A 1 263 ? 11.157 -51.134 -47.294 1.00 93.94 263 PRO A C 1
ATOM 2110 O O . PRO A 1 263 ? 11.176 -50.431 -48.308 1.00 93.94 263 PRO A O 1
ATOM 2113 N N . CYS A 1 264 ? 12.213 -51.856 -46.921 1.00 95.75 264 CYS A N 1
ATOM 2114 C CA . CYS A 1 264 ? 13.447 -51.922 -47.697 1.00 95.75 264 CYS A CA 1
ATOM 2115 C C . CYS A 1 264 ? 13.218 -52.659 -49.025 1.00 95.75 264 CYS A C 1
ATOM 2117 O O . CYS A 1 264 ? 12.792 -53.814 -49.041 1.00 95.75 264 CYS A O 1
ATOM 2119 N N . LYS A 1 265 ? 13.588 -52.035 -50.153 1.00 95.25 265 LYS A N 1
ATOM 2120 C CA . LYS A 1 265 ? 13.442 -52.623 -51.502 1.00 95.25 265 LYS A CA 1
ATOM 2121 C C . LYS A 1 265 ? 14.208 -53.935 -51.724 1.00 95.25 265 LYS A C 1
ATOM 2123 O O . LYS A 1 265 ? 13.921 -54.642 -52.682 1.00 95.25 265 LYS A O 1
ATOM 2128 N N . TYR A 1 266 ? 15.195 -54.241 -50.880 1.00 93.44 266 TYR A N 1
ATOM 2129 C CA . TYR A 1 266 ? 15.989 -55.472 -50.957 1.00 93.44 266 TYR A CA 1
ATOM 2130 C C . TYR A 1 266 ? 15.516 -56.561 -49.982 1.00 93.44 266 TYR A C 1
ATOM 2132 O O . TYR A 1 266 ? 16.097 -57.647 -49.968 1.00 93.44 266 TYR A O 1
ATOM 2140 N N . GLY A 1 267 ? 14.485 -56.282 -49.172 1.00 92.81 267 GLY A N 1
ATOM 2141 C CA . GLY A 1 267 ? 13.956 -57.207 -48.169 1.00 92.81 267 GLY A CA 1
ATOM 2142 C C . GLY A 1 267 ? 15.046 -57.785 -47.262 1.00 92.81 267 GLY A C 1
ATOM 2143 O O . GLY A 1 267 ? 16.075 -57.155 -47.014 1.00 92.81 267 GLY A O 1
ATOM 2144 N N . SER A 1 268 ? 14.860 -59.025 -46.820 1.00 92.94 268 SER A N 1
ATOM 2145 C CA . SER A 1 268 ? 15.829 -59.756 -45.990 1.00 92.94 268 SER A CA 1
ATOM 2146 C C . SER A 1 268 ? 17.224 -59.936 -46.621 1.00 92.94 268 SER A C 1
ATOM 2148 O O . SER A 1 268 ? 18.173 -60.274 -45.916 1.00 92.94 268 SER A O 1
ATOM 2150 N N . GLY A 1 269 ? 17.387 -59.671 -47.925 1.00 94.12 269 GLY A N 1
ATOM 2151 C CA . GLY A 1 269 ? 18.666 -59.725 -48.641 1.00 94.12 269 GLY A CA 1
ATOM 2152 C C . GLY A 1 269 ? 19.510 -58.444 -48.582 1.00 94.12 269 GLY A C 1
ATOM 2153 O O . GLY A 1 269 ? 20.580 -58.401 -49.197 1.00 94.12 269 GLY A O 1
ATOM 2154 N N . CYS A 1 270 ? 19.061 -57.391 -47.887 1.00 93.56 270 CYS A N 1
ATOM 2155 C CA . CYS A 1 270 ? 19.799 -56.130 -47.791 1.00 93.56 270 CYS A CA 1
ATOM 2156 C C . CYS A 1 270 ? 21.157 -56.307 -47.082 1.00 93.56 270 CYS A C 1
ATOM 2158 O O . CYS A 1 270 ? 21.240 -56.857 -45.985 1.00 93.56 270 CYS A O 1
ATOM 2160 N N . ARG A 1 271 ? 22.240 -55.811 -47.697 1.00 95.38 271 ARG A N 1
ATOM 2161 C CA . ARG A 1 271 ? 23.598 -55.828 -47.112 1.00 95.38 271 ARG A CA 1
ATOM 2162 C C . ARG A 1 271 ? 24.045 -54.479 -46.544 1.00 95.38 271 ARG A C 1
ATOM 2164 O O . ARG A 1 271 ? 25.145 -54.392 -46.003 1.00 95.38 271 ARG A O 1
ATOM 2171 N N . ASP A 1 272 ? 23.219 -53.443 -46.663 1.00 92.44 272 ASP A N 1
ATOM 2172 C CA . ASP A 1 272 ? 23.517 -52.114 -46.133 1.00 92.44 272 ASP A CA 1
ATOM 2173 C C . ASP A 1 272 ? 23.317 -52.101 -44.613 1.00 92.44 272 ASP A C 1
ATOM 2175 O O . ASP A 1 272 ? 22.218 -52.315 -44.104 1.00 92.44 272 ASP A O 1
ATOM 2179 N N . ARG A 1 273 ? 24.418 -51.895 -43.885 1.00 92.56 273 ARG A N 1
ATOM 2180 C CA . ARG A 1 273 ? 24.449 -51.850 -42.416 1.00 92.56 273 ARG A CA 1
ATOM 2181 C C . ARG A 1 273 ? 24.659 -50.440 -41.875 1.00 92.56 273 ARG A C 1
ATOM 2183 O O . ARG A 1 273 ? 24.952 -50.292 -40.690 1.00 92.56 273 ARG A O 1
ATOM 2190 N N . SER A 1 274 ? 24.559 -49.419 -42.725 1.00 94.19 274 SER A N 1
ATOM 2191 C CA . SER A 1 274 ? 24.702 -48.040 -42.277 1.00 94.19 274 SER A CA 1
ATOM 2192 C C . SER A 1 274 ? 23.614 -47.680 -41.263 1.00 94.19 274 SER A C 1
ATOM 2194 O O . SER A 1 274 ? 22.479 -48.157 -41.320 1.00 94.19 274 SER A O 1
ATOM 2196 N N . GLU A 1 275 ? 23.973 -46.823 -40.313 1.00 88.31 275 GLU A N 1
ATOM 2197 C CA . GLU A 1 275 ? 23.064 -46.350 -39.266 1.00 88.31 275 GLU A CA 1
ATOM 2198 C C . GLU A 1 275 ? 21.848 -45.631 -39.869 1.00 88.31 275 GLU A C 1
ATOM 2200 O O . GLU A 1 275 ? 20.710 -45.913 -39.505 1.00 88.31 275 GLU A O 1
ATOM 2205 N N . TYR A 1 276 ? 22.077 -44.833 -40.917 1.00 91.44 276 TYR A N 1
ATOM 2206 C CA . TYR A 1 276 ? 21.018 -44.190 -41.697 1.00 91.44 276 TYR A CA 1
ATOM 2207 C C . TYR A 1 276 ? 19.992 -45.184 -42.261 1.00 91.44 276 TYR A C 1
ATOM 2209 O O . TYR A 1 276 ? 18.792 -44.908 -42.272 1.00 91.44 276 TYR A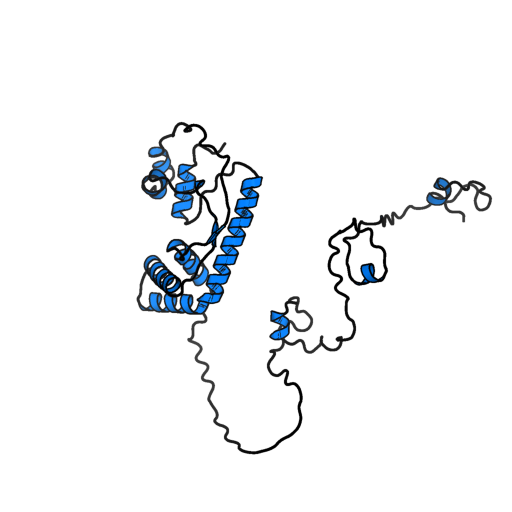 O 1
ATOM 2217 N N . HIS A 1 277 ? 20.449 -46.342 -42.746 1.00 92.56 277 HIS A N 1
ATOM 2218 C CA . HIS A 1 277 ? 19.563 -47.353 -43.314 1.00 92.56 277 HIS A CA 1
ATOM 2219 C C . HIS A 1 277 ? 18.639 -47.951 -42.249 1.00 92.56 277 HIS A C 1
ATOM 2221 O O . HIS A 1 277 ? 17.441 -48.107 -42.486 1.00 92.56 277 HIS A O 1
ATOM 2227 N N . ARG A 1 278 ? 19.190 -48.242 -41.065 1.00 91.00 278 ARG A N 1
ATOM 2228 C CA . ARG A 1 278 ? 18.448 -48.816 -39.934 1.00 91.00 278 ARG A CA 1
ATOM 2229 C C . ARG A 1 278 ? 17.387 -47.869 -39.381 1.00 91.00 278 ARG A C 1
ATOM 2231 O O . ARG A 1 278 ? 16.308 -48.328 -39.024 1.00 91.00 278 ARG A O 1
ATOM 2238 N N . ASP A 1 279 ? 17.675 -46.573 -39.359 1.00 90.62 279 ASP A N 1
ATOM 2239 C CA . ASP A 1 279 ? 16.741 -45.564 -38.851 1.00 90.62 279 ASP A CA 1
ATOM 2240 C C . ASP A 1 279 ? 15.577 -45.280 -39.807 1.00 90.62 279 ASP A C 1
ATOM 2242 O O . ASP A 1 279 ? 14.536 -44.789 -39.382 1.00 90.62 279 ASP A O 1
ATOM 2246 N N . LYS A 1 280 ? 15.720 -45.579 -41.104 1.00 92.75 280 LYS A N 1
ATOM 2247 C CA . LYS A 1 280 ? 14.730 -45.186 -42.119 1.00 92.75 280 LYS A CA 1
ATOM 2248 C C . LYS A 1 280 ? 13.911 -46.342 -42.687 1.00 92.75 280 LYS A C 1
ATOM 2250 O O . LYS A 1 280 ? 12.752 -46.138 -43.057 1.00 92.75 280 LYS A O 1
ATOM 2255 N N . TYR A 1 281 ? 14.479 -47.544 -42.752 1.00 92.81 281 TYR A N 1
ATOM 2256 C CA . TYR A 1 281 ? 13.851 -48.684 -43.419 1.00 92.81 281 TYR A CA 1
ATOM 2257 C C . TYR A 1 281 ? 13.648 -49.863 -42.473 1.00 92.81 281 TYR A C 1
ATOM 2259 O O . TYR A 1 281 ? 14.485 -50.131 -41.614 1.00 92.81 281 TYR A O 1
ATOM 2267 N N . TYR A 1 282 ? 12.551 -50.596 -42.665 1.00 91.44 282 TYR A N 1
ATOM 2268 C CA . TYR A 1 282 ? 12.340 -51.887 -42.010 1.00 91.44 282 TYR A CA 1
ATOM 2269 C C . TYR A 1 282 ? 12.441 -53.026 -43.025 1.00 91.44 282 TYR A C 1
ATOM 2271 O O . TYR A 1 282 ? 12.200 -52.851 -44.223 1.00 91.44 282 TYR A O 1
ATOM 2279 N N . HIS A 1 283 ? 12.809 -54.204 -42.535 1.00 90.94 283 HIS A N 1
ATOM 2280 C CA . HIS A 1 283 ? 12.846 -55.432 -43.315 1.00 90.94 283 HIS A CA 1
ATOM 2281 C C . HIS A 1 283 ? 11.644 -56.272 -42.885 1.00 90.94 283 HIS A C 1
ATOM 2283 O O . HIS A 1 283 ? 11.524 -56.587 -41.701 1.00 90.94 283 HIS A O 1
ATOM 2289 N N . ALA A 1 284 ? 10.735 -56.531 -43.825 1.00 80.81 284 ALA A N 1
ATOM 2290 C CA . ALA A 1 284 ? 9.643 -57.485 -43.649 1.00 80.81 284 ALA A CA 1
ATOM 2291 C C . ALA A 1 284 ? 10.148 -58.916 -43.863 1.00 80.81 284 ALA A C 1
ATOM 2293 O O . ALA A 1 284 ? 11.069 -59.087 -44.701 1.00 80.81 284 ALA A O 1
#

Foldseek 3Di:
DPPQCQLLVLLVCVLVVHFDDDCPDPVVVVLLVVLVVQLVVQLVVVCVVCVVVLVVLVVVCVVVVHDLLVSLVVQQVVQVVVQPKTKHFDFPVRDHDPCSHPQNNPDPDPVSVVVSRDRDDPPPDPPPPDGGRDIDIDRGDDSSSSSVSNVVSVPDPDPPPPPPPPPPPPDDDDDDDDDDDDDPDPPAQDADPCAPNDPDPDPVNVSRHDHPPPPVPPDDPPQPQDADPCAPNDPDPDPVNVSRHDHPDPPPDPPPPVQPADADPCAPNDPDPDPVCVVRHDHD

Sequence (284 aa):
MVVPYREFFMALAHITGGQYVPMMNANLLAQMIIAGVREEISLDRVMNSSRKDIIKVIQKATSDGVDDQETAKRLQSVFISKKIQVNRMKNEAGVPSKEAEECYAKCADMADMQSKYKKTEPTSTTHVASMDYGLQEEENVTVDQAKRILQKAKNWEIPTSQEGHQTERKSFTTSHRSRRSGDTQRDHSTPCKYGSSCYDHTDYHRTKYYHPEGDKQQGMRTNQQTSCKYGSTCHDHTDHHREKYSHPESDKKEKTQNIQHTPCKYGSGCRDRSEYHRDKYYHA

Radius of gyration: 33.23 Å; chains: 1; bounding box: 57×86×91 Å

Secondary structure (DSSP, 8-state):
--GGGHHHHHHHHHHHT--------HHHHHHHHHHHHHHHHHHHHHHHHTHHHHHHHHHHHHHHT--HHHHHHHHHHHHHHTT--EEEE--GGG---HHIIIIITT-SSHHHHHHH-----------GGG----EEEESS--HHHHHHHHHHHHTS----TT--------------------------PEEPTTGGG-----HHHHHHEE-TTTGGGTT------EEPTTGGG-----HHHHHHEE--------------PEEPTTGGG-----HHHHHHEE--

pLDDT: mean 81.03, std 17.27, range [40.94, 98.31]